Protein AF-F0XU72-F1 (afdb_monomer)

Organism: Grosmannia clavigera (strain kw1407 / UAMH 11150) (NCBI:txid655863)

Sequence (245 aa):
MEQIELAITKLSTIGAVKQFEKGT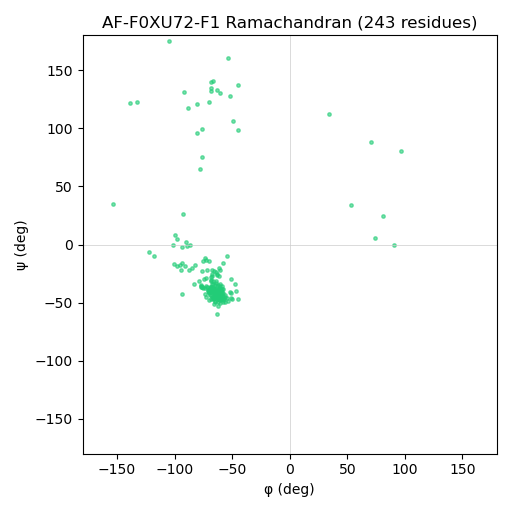LWSQCRPYLIAIPCIIGLATVFMGFIAWKLYQAFAWDILKQIGADLRMKKRFLHYQIYIALLKFDFFFFLGFTVQFLVIVTGKTDIEFGLTAAAIPLTIVILLLGAYFTRNEIKVGMIISIGLYVCSLAWFFFKLVRIYEPGYRNHYEAVQKSLTAFAVLAIILIILTITNAFICMHNFGSGLKSHILRSDAPDEKVQYVNDTIGLNDIKPTALPTRMTID

Mean predicted aligned error: 15.15 Å

Radius of gyration: 26.79 Å; Cα contacts (8 Å, |Δi|>4): 117; chains: 1; bounding box: 61×49×100 Å

Structure (mmCIF, N/CA/C/O backbone):
data_AF-F0XU72-F1
#
_entry.id   AF-F0XU72-F1
#
loop_
_atom_site.group_PDB
_atom_site.id
_atom_site.type_symbol
_atom_site.label_atom_id
_atom_site.label_alt_id
_atom_site.label_comp_id
_atom_site.label_asym_id
_atom_site.label_entity_id
_atom_site.label_seq_id
_atom_site.pdbx_PDB_ins_code
_atom_site.Cartn_x
_atom_site.Cartn_y
_atom_site.Cartn_z
_atom_site.occupancy
_atom_site.B_iso_or_equiv
_atom_site.auth_seq_id
_atom_site.auth_comp_id
_atom_site.auth_asym_id
_atom_site.auth_atom_id
_atom_site.pdbx_PDB_model_num
ATOM 1 N N . MET A 1 1 ? -13.578 -14.128 19.316 1.00 59.25 1 MET A N 1
ATOM 2 C CA . MET A 1 1 ? -14.822 -14.641 19.933 1.00 59.25 1 MET A CA 1
ATOM 3 C C . MET A 1 1 ? -15.108 -13.922 21.243 1.00 59.25 1 MET A C 1
ATOM 5 O O . MET A 1 1 ? -16.171 -13.327 21.337 1.00 59.25 1 MET A O 1
ATOM 9 N N . GLU A 1 2 ? -14.141 -13.841 22.163 1.00 64.62 2 GLU A N 1
ATOM 10 C CA . GLU A 1 2 ? -14.286 -13.121 23.446 1.00 64.62 2 GLU A CA 1
ATOM 11 C C . GLU A 1 2 ? -14.792 -11.673 23.315 1.00 64.62 2 GLU A C 1
ATOM 13 O O . GLU A 1 2 ? -15.667 -11.254 24.063 1.00 64.62 2 GLU A O 1
ATOM 18 N N . GLN A 1 3 ? -14.315 -10.907 22.326 1.00 63.88 3 GLN A N 1
ATOM 19 C CA . GLN A 1 3 ? -14.762 -9.519 22.126 1.00 63.88 3 GLN A CA 1
ATOM 20 C C . GLN A 1 3 ? -16.258 -9.388 21.797 1.00 63.88 3 GLN A C 1
ATOM 22 O O . GLN A 1 3 ? -16.896 -8.433 22.233 1.00 63.88 3 GLN A O 1
ATOM 27 N N . ILE A 1 4 ? -16.828 -10.340 21.055 1.00 69.31 4 ILE A N 1
ATOM 28 C CA . ILE A 1 4 ? -18.250 -10.315 20.678 1.00 69.31 4 ILE A CA 1
ATOM 29 C C . ILE A 1 4 ? -19.112 -10.753 21.863 1.00 69.31 4 ILE A C 1
ATOM 31 O O . ILE A 1 4 ? -20.157 -10.163 22.116 1.00 69.31 4 ILE A O 1
ATOM 35 N N . GLU A 1 5 ? -18.640 -11.714 22.652 1.00 66.69 5 GLU A N 1
ATOM 36 C CA . GLU A 1 5 ? -19.306 -12.156 23.879 1.00 66.69 5 GLU A CA 1
ATOM 37 C C . GLU A 1 5 ? -19.320 -11.058 24.962 1.00 66.69 5 GLU A C 1
ATOM 39 O O . GLU A 1 5 ? -20.344 -10.822 25.613 1.00 66.69 5 GLU A O 1
ATOM 44 N N . LEU A 1 6 ? -18.220 -10.305 25.081 1.00 71.12 6 LEU A N 1
ATOM 45 C CA . LEU A 1 6 ? -18.109 -9.130 25.948 1.00 71.12 6 LEU A CA 1
ATOM 46 C C . LEU A 1 6 ? -19.058 -8.006 25.502 1.00 71.12 6 LEU A C 1
ATOM 48 O O . LEU A 1 6 ? -19.745 -7.415 26.336 1.00 71.12 6 LEU A O 1
ATOM 52 N N . ALA A 1 7 ? -19.129 -7.721 24.197 1.00 65.81 7 ALA A N 1
ATOM 53 C CA . ALA A 1 7 ? -20.012 -6.694 23.643 1.00 65.81 7 ALA A CA 1
ATOM 54 C C . ALA A 1 7 ? -21.497 -7.042 23.842 1.00 65.81 7 ALA A C 1
ATOM 56 O O . ALA A 1 7 ? -22.262 -6.207 24.323 1.00 65.81 7 ALA A O 1
ATOM 57 N N . ILE A 1 8 ? -21.894 -8.289 23.562 1.00 68.44 8 ILE A N 1
ATOM 58 C CA . ILE A 1 8 ? -23.263 -8.780 23.783 1.00 68.44 8 ILE A CA 1
ATOM 59 C C . ILE A 1 8 ? -23.627 -8.716 25.274 1.00 68.44 8 ILE A C 1
ATOM 61 O O . ILE A 1 8 ? -24.752 -8.368 25.633 1.00 68.44 8 ILE A O 1
ATOM 65 N N . THR A 1 9 ? -22.677 -9.013 26.163 1.00 68.44 9 THR A N 1
ATOM 66 C CA . THR A 1 9 ? -22.902 -8.928 27.611 1.00 68.44 9 THR A CA 1
ATOM 67 C C . THR A 1 9 ? -23.053 -7.481 28.072 1.00 68.44 9 THR A C 1
ATOM 69 O O . THR A 1 9 ? -24.010 -7.194 28.780 1.00 68.44 9 THR A O 1
ATOM 72 N N . LYS A 1 10 ? -22.214 -6.548 27.598 1.00 71.94 10 LYS A N 1
ATOM 73 C CA . LYS A 1 10 ? -22.363 -5.112 27.895 1.00 71.94 10 LYS A CA 1
ATOM 74 C C . LYS A 1 10 ? -23.701 -4.549 27.395 1.00 71.94 10 LYS A C 1
ATOM 76 O O . LYS A 1 10 ? -24.361 -3.836 28.139 1.00 71.94 10 LYS A O 1
ATOM 81 N N . LEU A 1 11 ? -24.135 -4.900 26.183 1.00 66.00 11 LEU A N 1
ATOM 82 C CA . LEU A 1 11 ? -25.421 -4.452 25.623 1.00 66.00 11 LEU A CA 1
ATOM 83 C C . LEU A 1 11 ? -26.633 -5.020 26.381 1.00 66.00 11 LEU A C 1
ATOM 85 O O . LEU A 1 11 ? -27.635 -4.325 26.549 1.00 66.00 11 LEU A O 1
ATOM 89 N N . SER A 1 12 ? -26.520 -6.250 26.891 1.00 66.25 12 SER A N 1
ATOM 90 C CA . SER A 1 12 ? -27.519 -6.866 27.773 1.00 66.25 12 SER A CA 1
ATOM 91 C C . SER A 1 12 ? -27.622 -6.143 29.121 1.00 66.25 12 SER A C 1
ATOM 93 O O . SER A 1 12 ? -28.727 -5.976 29.628 1.00 66.25 12 SER A O 1
ATOM 95 N N . THR A 1 13 ? -26.503 -5.676 29.688 1.00 67.81 13 THR A N 1
ATOM 96 C CA . THR A 1 13 ? -26.484 -4.932 30.962 1.00 67.81 13 THR A CA 1
ATOM 97 C C . THR A 1 13 ? -27.128 -3.546 30.849 1.00 67.81 13 THR A C 1
ATOM 99 O O . THR A 1 13 ? -27.674 -3.044 31.824 1.00 67.81 13 THR A O 1
ATOM 102 N N . ILE A 1 14 ? -27.095 -2.932 29.661 1.00 70.06 14 ILE A N 1
ATOM 103 C CA . ILE A 1 14 ? -27.655 -1.592 29.395 1.00 70.06 14 ILE A CA 1
ATOM 104 C C . ILE A 1 14 ? -29.156 -1.675 29.021 1.00 70.06 14 ILE A C 1
ATOM 106 O O . ILE A 1 14 ? -29.806 -0.662 28.786 1.00 70.06 14 ILE A O 1
ATOM 110 N N . GLY A 1 15 ? -29.740 -2.880 28.968 1.00 63.62 15 GLY A N 1
ATOM 111 C CA . GLY A 1 15 ? -31.161 -3.090 28.659 1.00 63.62 15 GLY A CA 1
ATOM 112 C C . GLY A 1 15 ? -31.536 -2.895 27.184 1.00 63.62 15 GLY A C 1
ATOM 113 O O . GLY A 1 15 ? -32.711 -2.983 26.838 1.00 63.62 15 GLY A O 1
ATOM 114 N N . ALA A 1 16 ? -30.553 -2.673 26.306 1.00 60.72 16 ALA A N 1
ATOM 115 C CA . ALA A 1 16 ? -30.750 -2.492 24.867 1.00 60.72 16 ALA A CA 1
ATOM 116 C C . ALA A 1 16 ? -31.058 -3.808 24.122 1.00 60.72 16 ALA A C 1
ATOM 118 O O . ALA A 1 16 ? -31.493 -3.778 22.975 1.00 60.72 16 ALA A O 1
ATOM 119 N N . VAL A 1 17 ? -30.836 -4.962 24.765 1.00 57.12 17 VAL A N 1
ATOM 120 C CA . VAL A 1 17 ? -31.117 -6.303 24.227 1.00 57.12 17 VAL A CA 1
ATOM 121 C C . VAL A 1 17 ? -31.849 -7.108 25.299 1.00 57.12 17 VAL A C 1
ATOM 123 O O . VAL A 1 17 ? -31.336 -7.271 26.409 1.00 57.12 17 VAL A O 1
ATOM 126 N N . LYS A 1 18 ? -33.047 -7.623 24.992 1.00 62.31 18 LYS A N 1
ATOM 127 C CA . LYS A 1 18 ? -33.798 -8.470 25.934 1.00 62.31 18 LYS A CA 1
ATOM 128 C C . LYS A 1 18 ? -33.047 -9.789 26.149 1.00 62.31 18 LYS A C 1
ATOM 130 O O . LYS A 1 18 ? -32.542 -10.376 25.197 1.00 62.31 18 LYS A O 1
ATOM 135 N N . GLN A 1 19 ? -33.030 -10.299 27.384 1.00 57.16 19 GLN A N 1
ATOM 136 C CA . GLN A 1 19 ? -32.345 -11.546 27.783 1.00 57.16 19 GLN A CA 1
ATOM 137 C C . GLN A 1 19 ? -32.624 -12.734 26.829 1.00 57.16 19 GLN A C 1
ATOM 139 O O . GLN A 1 19 ? -31.737 -13.549 26.580 1.00 57.16 19 GLN A O 1
ATOM 144 N N . PHE A 1 20 ? -33.836 -12.801 26.261 1.00 52.22 20 PHE A N 1
ATOM 145 C CA . PHE A 1 20 ? -34.271 -13.816 25.292 1.00 52.22 20 PHE A CA 1
ATOM 146 C C . PHE A 1 20 ? -33.572 -13.730 23.922 1.00 52.22 20 PHE A C 1
ATOM 148 O O . PHE A 1 20 ? -33.346 -14.758 23.293 1.00 52.22 20 PHE A O 1
ATOM 155 N N . GLU A 1 21 ? -33.176 -12.538 23.469 1.00 60.03 21 GLU A N 1
ATOM 156 C CA . GLU A 1 21 ? -32.529 -12.343 22.164 1.00 60.03 21 GLU A CA 1
ATOM 157 C C . GLU A 1 21 ? -31.024 -12.648 22.191 1.00 60.03 21 GLU A C 1
ATOM 159 O O . GLU A 1 21 ? -30.427 -12.910 21.144 1.00 60.03 21 GLU A O 1
ATOM 164 N N . LYS A 1 22 ? -30.410 -12.681 23.386 1.00 58.09 22 LYS A N 1
ATOM 165 C CA . LYS A 1 22 ? -28.975 -12.947 23.592 1.00 58.09 22 LYS A CA 1
ATOM 166 C C . LYS A 1 22 ? -28.549 -14.304 23.014 1.00 58.09 22 LYS A C 1
ATOM 168 O O . LYS A 1 22 ? -27.520 -14.397 22.343 1.00 58.09 22 LYS A O 1
ATOM 173 N N . GLY A 1 23 ? -29.355 -15.344 23.249 1.00 64.50 23 GLY A N 1
ATOM 174 C CA . GLY A 1 23 ? -29.095 -16.704 22.761 1.00 64.50 23 GLY A CA 1
ATOM 175 C C . GLY A 1 23 ? -29.257 -16.837 21.244 1.00 64.50 23 GLY A C 1
ATOM 176 O O . GLY A 1 23 ? -28.422 -17.452 20.579 1.00 64.50 23 GLY A O 1
ATOM 177 N N . THR A 1 24 ? -30.284 -16.203 20.676 1.00 70.44 24 THR A N 1
ATOM 178 C CA . THR A 1 24 ? -30.536 -16.179 19.226 1.00 70.44 24 THR A CA 1
ATOM 179 C C . THR A 1 24 ? -29.486 -15.380 18.457 1.00 70.44 24 THR A C 1
ATOM 181 O O . THR A 1 24 ? -29.022 -15.851 17.422 1.00 70.44 24 THR A O 1
ATOM 184 N N . LEU A 1 25 ? -29.041 -14.227 18.970 1.00 68.94 25 LEU A N 1
ATOM 185 C CA . LEU A 1 25 ? -28.000 -13.407 18.336 1.00 68.94 25 LEU A CA 1
ATOM 186 C C . LEU A 1 25 ? -26.647 -14.126 18.295 1.00 68.94 25 LEU A C 1
ATOM 188 O O . LEU A 1 25 ? -25.988 -14.148 17.258 1.00 68.94 25 LEU A O 1
ATOM 192 N N . TRP A 1 26 ? -26.240 -14.768 19.395 1.00 71.12 26 TRP A N 1
ATOM 193 C CA . TRP A 1 26 ? -25.008 -15.561 19.414 1.00 71.12 26 TRP A CA 1
ATOM 194 C C . TRP A 1 26 ? -25.068 -16.734 18.429 1.00 71.12 26 TRP A C 1
ATOM 196 O O . TRP A 1 26 ? -24.111 -16.967 17.687 1.00 71.12 26 TRP A O 1
ATOM 206 N N . SER A 1 27 ? -26.211 -17.426 18.367 1.00 77.88 27 SER A N 1
ATOM 207 C CA . SER A 1 27 ? -26.445 -18.519 17.417 1.00 77.88 27 SER A CA 1
ATOM 208 C C . SER A 1 27 ? -26.342 -18.057 15.957 1.00 77.88 27 SER A C 1
ATOM 210 O O . SER A 1 27 ? -25.754 -18.755 15.133 1.00 77.88 27 SER A O 1
ATOM 212 N N . GLN A 1 28 ? -26.825 -16.849 15.645 1.00 77.44 28 GLN A N 1
ATOM 213 C CA . GLN A 1 28 ? -26.737 -16.263 14.303 1.00 77.44 28 GLN A CA 1
ATOM 214 C C . GLN A 1 28 ? -25.332 -15.754 13.950 1.00 77.44 28 GLN A C 1
ATOM 216 O O . GLN A 1 28 ? -24.899 -15.929 12.816 1.00 77.44 28 GLN A O 1
ATOM 221 N N . CYS A 1 29 ? -24.587 -15.165 14.891 1.00 74.75 29 CYS A N 1
ATOM 222 C CA . CYS A 1 29 ? -23.242 -14.631 14.635 1.00 74.75 29 CYS A CA 1
ATOM 223 C C . CYS A 1 29 ? -22.161 -15.722 14.549 1.00 74.75 29 CYS A C 1
ATOM 225 O O . CYS A 1 29 ? -21.217 -15.604 13.764 1.00 74.75 29 CYS A O 1
ATOM 227 N N . ARG A 1 30 ? -22.291 -16.800 15.335 1.00 77.88 30 ARG A N 1
ATOM 228 C CA . ARG A 1 30 ? -21.326 -17.911 15.397 1.00 77.88 30 ARG A CA 1
ATOM 229 C C . ARG A 1 30 ? -20.929 -18.494 14.027 1.00 77.88 30 ARG A C 1
ATOM 231 O O . ARG A 1 30 ? -19.727 -18.657 13.819 1.00 77.88 30 ARG A O 1
ATOM 238 N N . PRO A 1 31 ? -21.847 -18.795 13.084 1.00 81.62 31 PRO A N 1
ATOM 239 C CA . PRO A 1 31 ? -21.464 -19.319 11.773 1.00 81.62 31 PRO A CA 1
ATOM 240 C C . PRO A 1 31 ? -20.624 -18.328 10.956 1.00 81.62 31 PRO A C 1
ATOM 242 O O . PRO A 1 31 ? -19.630 -18.739 10.361 1.00 81.62 31 PRO A O 1
ATOM 245 N N . TYR A 1 32 ? -20.934 -17.026 10.980 1.00 78.25 32 TYR A N 1
ATOM 246 C CA . TYR A 1 32 ? -20.146 -16.011 10.265 1.00 78.25 32 TYR A CA 1
ATOM 247 C C . TYR A 1 32 ? -18.733 -15.855 10.842 1.00 78.25 32 TYR A C 1
ATOM 249 O O . TYR A 1 32 ? -17.770 -15.718 10.089 1.00 78.25 32 TYR A O 1
ATOM 257 N N . LEU A 1 33 ? -18.587 -15.953 12.169 1.00 75.81 33 LEU A N 1
ATOM 258 C CA . LEU A 1 33 ? -17.286 -15.879 12.848 1.00 75.81 33 LEU A CA 1
ATOM 259 C C . LEU A 1 33 ? -16.340 -17.021 12.465 1.00 75.81 33 LEU A C 1
ATOM 261 O O . LEU A 1 33 ? -15.129 -16.857 12.583 1.00 75.81 33 LEU A O 1
ATOM 265 N N . ILE A 1 34 ? -16.882 -18.164 12.046 1.00 80.88 34 ILE A N 1
ATOM 266 C CA . ILE A 1 34 ? -16.110 -19.339 11.628 1.00 80.88 34 ILE A CA 1
ATOM 267 C C . ILE A 1 34 ? -15.906 -19.320 10.110 1.00 80.88 34 ILE A C 1
ATOM 269 O O . ILE A 1 34 ? -14.797 -19.548 9.632 1.00 80.88 34 ILE A O 1
ATOM 273 N N . ALA A 1 35 ? -16.949 -18.985 9.348 1.00 83.31 35 ALA A N 1
ATOM 274 C CA . ALA A 1 35 ? -16.900 -18.961 7.891 1.00 83.31 35 ALA A CA 1
ATOM 275 C C . ALA A 1 35 ? -15.867 -17.958 7.357 1.00 83.31 35 ALA A C 1
ATOM 277 O O . ALA A 1 35 ? -15.103 -18.294 6.454 1.00 83.31 35 ALA A O 1
ATOM 278 N N . ILE A 1 36 ? -15.798 -16.752 7.934 1.00 81.31 36 ILE A N 1
ATOM 279 C CA . ILE A 1 36 ? -14.899 -15.692 7.454 1.00 81.31 36 ILE A CA 1
ATOM 280 C C . ILE A 1 36 ? -13.415 -16.111 7.558 1.00 81.31 36 ILE A C 1
ATOM 282 O O . ILE A 1 36 ? -12.733 -16.086 6.531 1.00 81.31 36 ILE A O 1
ATOM 286 N N . PRO A 1 37 ? -12.888 -16.563 8.718 1.00 81.12 37 PRO A N 1
ATOM 287 C CA . PRO A 1 37 ? -11.520 -17.075 8.812 1.00 81.12 37 PRO A CA 1
ATOM 288 C C . PRO A 1 37 ? -11.253 -18.294 7.931 1.00 81.12 37 PRO A C 1
ATOM 290 O O . PRO A 1 37 ? -10.156 -18.406 7.395 1.00 81.12 37 PRO A O 1
ATOM 293 N N . CYS A 1 38 ? -12.225 -19.194 7.751 1.00 84.12 38 CYS A N 1
ATOM 294 C CA . CYS A 1 38 ? -12.063 -20.350 6.869 1.00 84.12 38 CYS A CA 1
ATOM 295 C C . CYS A 1 38 ? -11.900 -19.931 5.402 1.00 84.12 38 CYS A C 1
ATOM 297 O O . CYS A 1 38 ? -11.008 -20.435 4.723 1.00 84.12 38 CYS A O 1
ATOM 299 N N . ILE A 1 39 ? -12.707 -18.978 4.925 1.00 83.94 39 ILE A N 1
ATOM 300 C CA . ILE A 1 39 ? -12.613 -18.452 3.555 1.00 83.94 39 ILE A CA 1
ATOM 301 C C . ILE A 1 39 ? -11.294 -17.697 3.361 1.00 83.94 39 ILE A C 1
ATOM 303 O O . ILE A 1 39 ? -10.590 -17.931 2.380 1.00 83.94 39 ILE A O 1
ATOM 307 N N . ILE A 1 40 ? -10.920 -16.832 4.310 1.00 79.50 40 ILE A N 1
ATOM 308 C CA . ILE A 1 40 ? -9.656 -16.080 4.255 1.00 79.50 40 ILE A CA 1
ATOM 309 C C . ILE A 1 40 ? -8.456 -17.028 4.341 1.00 79.50 40 ILE A C 1
ATOM 311 O O . ILE A 1 40 ? -7.488 -16.867 3.601 1.00 79.50 40 ILE A O 1
ATOM 315 N N . GLY A 1 41 ? -8.513 -18.034 5.211 1.00 75.31 41 GLY A N 1
ATOM 316 C CA . GLY A 1 41 ? -7.485 -19.062 5.343 1.00 75.31 41 GLY A CA 1
ATOM 317 C C . GLY A 1 41 ? -7.313 -19.853 4.051 1.00 75.31 41 GLY A C 1
ATOM 318 O O . GLY A 1 41 ? -6.191 -20.001 3.575 1.00 75.31 41 GLY A O 1
ATOM 319 N N . LEU A 1 42 ? -8.412 -20.272 3.420 1.00 82.31 42 LEU A N 1
ATOM 320 C CA . LEU A 1 42 ? -8.379 -20.961 2.131 1.00 82.31 42 LEU A CA 1
ATOM 321 C C . LEU A 1 42 ? -7.804 -20.068 1.026 1.00 82.31 42 LEU A C 1
ATOM 323 O O . LEU A 1 42 ? -6.926 -20.506 0.285 1.00 82.31 42 LEU A O 1
ATOM 327 N N . ALA A 1 43 ? -8.226 -18.803 0.956 1.00 72.00 43 ALA A N 1
ATOM 328 C CA . ALA A 1 43 ? -7.671 -17.831 0.017 1.00 72.00 43 ALA A CA 1
ATOM 329 C C . ALA A 1 43 ? -6.166 -17.600 0.250 1.00 72.00 43 ALA A C 1
ATOM 331 O O . ALA A 1 43 ? -5.402 -17.499 -0.707 1.00 72.00 43 ALA A O 1
ATOM 332 N N . THR A 1 44 ? -5.721 -17.581 1.509 1.00 76.19 44 THR A N 1
ATOM 333 C CA . THR A 1 44 ? -4.310 -17.402 1.891 1.00 76.19 44 THR A CA 1
ATOM 334 C C . THR A 1 44 ? -3.472 -18.623 1.523 1.00 76.19 44 THR A C 1
ATOM 336 O O . THR A 1 44 ? -2.381 -18.471 0.984 1.00 76.19 44 THR A O 1
ATOM 339 N N . VAL A 1 45 ? -3.985 -19.836 1.750 1.00 74.81 45 VAL A N 1
ATOM 340 C CA . VAL A 1 45 ? -3.337 -21.088 1.328 1.00 74.81 45 VAL A CA 1
ATOM 341 C C . VAL A 1 45 ? -3.253 -21.162 -0.192 1.00 74.81 45 VAL A C 1
ATOM 343 O O . VAL A 1 45 ? -2.206 -21.513 -0.725 1.00 74.81 45 VAL A O 1
ATOM 346 N N . PHE A 1 46 ? -4.313 -20.774 -0.901 1.00 73.44 46 PHE A N 1
ATOM 347 C CA . PHE A 1 46 ? -4.320 -20.726 -2.360 1.00 73.44 46 PHE A CA 1
ATOM 348 C C . PHE A 1 46 ? -3.307 -19.706 -2.900 1.00 73.44 46 PHE A C 1
ATOM 350 O O . PHE A 1 46 ? -2.513 -20.023 -3.785 1.00 73.44 46 PHE A O 1
ATOM 357 N N . MET A 1 47 ? -3.260 -18.508 -2.313 1.00 65.88 47 MET A N 1
ATOM 358 C CA . MET A 1 47 ? -2.286 -17.477 -2.673 1.00 65.88 47 MET A CA 1
ATOM 359 C C . MET A 1 47 ? -0.850 -17.906 -2.338 1.00 65.88 47 MET A C 1
ATOM 361 O O . MET A 1 47 ? 0.057 -17.693 -3.138 1.00 65.88 47 MET A O 1
ATOM 365 N N . GLY A 1 48 ? -0.641 -18.558 -1.191 1.00 68.44 48 GLY A N 1
ATOM 366 C CA . GLY A 1 48 ? 0.643 -19.124 -0.779 1.00 68.44 48 GLY A CA 1
ATOM 367 C C . GLY A 1 48 ? 1.097 -20.267 -1.686 1.00 68.44 48 GLY A C 1
ATOM 368 O O . GLY A 1 48 ? 2.268 -20.343 -2.044 1.00 68.44 48 GLY A O 1
ATOM 369 N N . PHE A 1 49 ? 0.167 -21.107 -2.141 1.00 73.12 49 PHE A N 1
ATOM 370 C CA . PHE A 1 49 ? 0.428 -22.150 -3.128 1.00 73.12 49 PHE A CA 1
ATOM 371 C C . PHE A 1 49 ? 0.833 -21.556 -4.480 1.00 73.12 49 PHE A C 1
ATOM 373 O O . PHE A 1 49 ? 1.810 -22.009 -5.075 1.00 73.12 49 PHE A O 1
ATOM 380 N N . ILE A 1 50 ? 0.148 -20.503 -4.942 1.00 60.81 50 ILE A N 1
ATOM 381 C CA . ILE A 1 50 ? 0.534 -19.767 -6.153 1.00 60.81 50 ILE A CA 1
ATOM 382 C C . ILE A 1 50 ? 1.917 -19.138 -5.974 1.00 60.81 50 ILE A C 1
ATOM 384 O O . ILE A 1 50 ? 2.754 -19.276 -6.858 1.00 60.81 50 ILE A O 1
ATOM 388 N N . ALA A 1 51 ? 2.190 -18.499 -4.834 1.00 67.62 51 ALA A N 1
ATOM 389 C CA . ALA A 1 51 ? 3.490 -17.904 -4.533 1.00 67.62 51 ALA A CA 1
ATOM 390 C C . ALA A 1 51 ? 4.614 -18.955 -4.495 1.00 67.62 51 ALA A C 1
ATOM 392 O O . ALA A 1 51 ? 5.705 -18.707 -5.005 1.00 67.62 51 ALA A O 1
ATOM 393 N N . TRP A 1 52 ? 4.344 -20.150 -3.965 1.00 62.09 52 TRP A N 1
ATOM 394 C CA . TRP A 1 52 ? 5.287 -21.267 -3.978 1.00 62.09 52 TRP A CA 1
ATOM 395 C C . TRP A 1 52 ? 5.504 -21.809 -5.396 1.00 62.09 52 TRP A C 1
ATOM 397 O O . TRP A 1 52 ? 6.645 -21.969 -5.828 1.00 62.09 52 TRP A O 1
ATOM 407 N N . LYS A 1 53 ? 4.437 -22.032 -6.168 1.00 62.78 53 LYS A N 1
ATOM 408 C CA . LYS A 1 53 ? 4.540 -22.437 -7.579 1.00 62.78 53 LYS A CA 1
ATOM 409 C C . LYS A 1 53 ? 5.306 -21.412 -8.410 1.00 62.78 53 LYS A C 1
ATOM 411 O O . LYS A 1 53 ? 6.117 -21.792 -9.249 1.00 62.78 53 LYS A O 1
ATOM 416 N N . LEU A 1 54 ? 5.097 -20.131 -8.128 1.00 63.56 54 LEU A N 1
ATOM 417 C CA . LEU A 1 54 ? 5.809 -19.019 -8.734 1.00 63.56 54 LEU A CA 1
ATOM 418 C C . LEU A 1 54 ? 7.297 -19.042 -8.347 1.00 63.56 54 LEU A C 1
ATOM 420 O O . LEU A 1 54 ? 8.155 -18.960 -9.219 1.00 63.56 54 LEU A O 1
ATOM 424 N N . TYR A 1 55 ? 7.616 -19.251 -7.067 1.00 63.78 55 TYR A N 1
ATOM 425 C CA . TYR A 1 55 ? 8.993 -19.417 -6.595 1.00 63.78 55 TYR A CA 1
ATOM 426 C C . TYR A 1 55 ? 9.697 -20.616 -7.247 1.00 63.78 55 TYR A C 1
ATOM 428 O O . TYR A 1 55 ? 10.835 -20.485 -7.686 1.00 63.78 55 TYR A O 1
ATOM 436 N N . GLN A 1 56 ? 9.028 -21.767 -7.366 1.00 56.03 56 GLN A N 1
ATOM 437 C CA . GLN A 1 56 ? 9.583 -22.954 -8.029 1.00 56.03 56 GLN A CA 1
ATOM 438 C C . GLN A 1 56 ? 9.809 -22.731 -9.527 1.00 56.03 56 GLN A C 1
ATOM 440 O O . GLN A 1 56 ? 10.857 -23.119 -10.041 1.00 56.03 56 GLN A O 1
ATOM 445 N N . ALA A 1 57 ? 8.869 -22.076 -10.214 1.00 57.47 57 ALA A N 1
ATOM 446 C CA . ALA A 1 57 ? 9.037 -21.694 -11.613 1.00 57.47 57 ALA A CA 1
ATOM 447 C C . ALA A 1 57 ? 10.244 -20.759 -11.786 1.00 57.47 57 ALA A C 1
ATOM 449 O O . ALA A 1 57 ? 11.073 -20.989 -12.662 1.00 57.47 57 ALA A O 1
ATOM 450 N N . PHE A 1 58 ? 10.417 -19.777 -10.893 1.00 55.25 58 PHE A N 1
ATOM 451 C CA . PHE A 1 58 ? 11.570 -18.875 -10.921 1.00 55.25 58 PHE A CA 1
ATOM 452 C C . PHE A 1 58 ? 12.893 -19.551 -10.557 1.00 55.25 58 PHE A C 1
ATOM 454 O O . PHE A 1 58 ? 13.908 -19.255 -11.183 1.00 55.25 58 PHE A O 1
ATOM 461 N N . ALA A 1 59 ? 12.909 -20.468 -9.590 1.00 53.06 59 ALA A N 1
ATOM 462 C CA . ALA A 1 59 ? 14.116 -21.191 -9.195 1.00 53.06 59 ALA A CA 1
ATOM 463 C C . ALA A 1 59 ? 14.606 -22.143 -10.302 1.00 53.06 59 ALA A C 1
ATOM 465 O O . ALA A 1 59 ? 15.808 -22.219 -10.560 1.00 53.06 59 ALA A O 1
ATOM 466 N N . TRP A 1 60 ? 13.684 -22.821 -10.994 1.00 46.03 60 TRP A N 1
ATOM 467 C CA . TRP A 1 60 ? 14.011 -23.706 -12.116 1.00 46.03 60 TRP A CA 1
ATOM 468 C C . TRP A 1 60 ? 14.405 -22.925 -13.380 1.00 46.03 60 TRP A C 1
ATOM 470 O O . TRP A 1 60 ? 15.351 -23.305 -14.072 1.00 46.03 60 TRP A O 1
ATOM 480 N N . ASP A 1 61 ? 13.759 -21.785 -13.646 1.00 51.75 61 ASP A N 1
ATOM 481 C CA . ASP A 1 61 ? 14.121 -20.907 -14.764 1.00 51.75 61 ASP A CA 1
ATOM 482 C C . ASP A 1 61 ? 15.476 -20.216 -14.558 1.00 51.75 61 ASP A C 1
ATOM 484 O O . ASP A 1 61 ? 16.253 -20.132 -15.506 1.00 51.75 61 ASP A O 1
ATOM 488 N N . ILE A 1 62 ? 15.828 -19.790 -13.337 1.00 51.03 62 ILE A N 1
ATOM 489 C CA . ILE A 1 62 ? 17.163 -19.239 -13.029 1.00 51.03 62 ILE A CA 1
ATOM 490 C C . ILE A 1 62 ? 18.269 -20.254 -13.352 1.00 51.03 62 ILE A C 1
ATOM 492 O O . ILE A 1 62 ? 19.316 -19.865 -13.873 1.00 51.03 62 ILE A O 1
ATOM 496 N N . LEU A 1 63 ? 18.029 -21.542 -13.091 1.00 52.09 63 LEU A N 1
ATOM 497 C CA . LEU A 1 63 ? 18.996 -22.607 -13.356 1.00 52.09 63 LEU A CA 1
ATOM 498 C C . LEU A 1 63 ? 19.136 -22.911 -14.860 1.00 52.09 63 LEU A C 1
ATOM 500 O O . LEU A 1 63 ? 20.238 -23.177 -15.332 1.00 52.09 63 LEU A O 1
ATOM 504 N N . LYS A 1 64 ? 18.044 -22.833 -15.633 1.00 53.66 64 LYS A N 1
ATOM 505 C CA . LYS A 1 64 ? 18.034 -23.172 -17.071 1.00 53.66 64 LYS A CA 1
ATOM 506 C C . LYS A 1 64 ? 18.465 -22.016 -17.980 1.00 53.66 64 LYS A C 1
ATOM 508 O O . LYS A 1 64 ? 18.853 -22.226 -19.125 1.00 53.66 64 LYS A O 1
ATOM 513 N N . GLN A 1 65 ? 18.394 -20.784 -17.484 1.00 46.25 65 GLN A N 1
ATOM 514 C CA . GLN A 1 65 ? 18.482 -19.580 -18.304 1.00 46.25 65 GLN A CA 1
ATOM 515 C C . GLN A 1 65 ? 19.879 -18.933 -18.348 1.00 46.25 65 GLN A C 1
ATOM 517 O O . GLN A 1 65 ? 20.063 -17.930 -19.032 1.00 46.25 65 GLN A O 1
ATOM 522 N N . ILE A 1 66 ? 20.898 -19.543 -17.736 1.00 56.25 66 ILE A N 1
ATOM 523 C CA . ILE A 1 66 ? 22.315 -19.141 -17.872 1.00 56.25 66 ILE A CA 1
ATOM 524 C C . ILE A 1 66 ? 22.783 -19.092 -19.355 1.00 56.25 66 ILE A C 1
ATOM 526 O O . ILE A 1 66 ? 23.818 -18.501 -19.643 1.00 56.25 66 ILE A O 1
ATOM 530 N N . GLY A 1 67 ? 21.991 -19.594 -20.317 1.00 48.62 67 GLY A N 1
ATOM 531 C CA . GLY A 1 67 ? 22.342 -19.642 -21.741 1.00 48.62 67 GLY A CA 1
ATOM 532 C C . GLY A 1 67 ? 21.834 -18.565 -22.727 1.00 48.62 67 GLY A C 1
ATOM 533 O O . GLY A 1 67 ? 22.420 -18.509 -23.800 1.00 48.62 67 GLY A O 1
ATOM 534 N N . ALA A 1 68 ? 20.795 -17.735 -22.489 1.00 57.03 68 ALA A N 1
ATOM 535 C CA . ALA A 1 68 ? 20.193 -16.965 -23.622 1.00 57.03 68 ALA A CA 1
ATOM 536 C C . ALA A 1 68 ? 19.483 -15.612 -23.323 1.00 57.03 68 ALA A C 1
ATOM 538 O O . ALA A 1 68 ? 18.531 -15.252 -24.000 1.00 57.03 68 ALA A O 1
ATOM 539 N N . ASP A 1 69 ? 19.970 -14.829 -22.354 1.00 57.88 69 ASP A N 1
ATOM 540 C CA . ASP A 1 69 ? 19.468 -13.504 -21.898 1.00 57.88 69 ASP A CA 1
ATOM 541 C C . ASP A 1 69 ? 18.547 -13.541 -20.659 1.00 57.88 69 ASP A C 1
ATOM 543 O O . ASP A 1 69 ? 17.317 -13.448 -20.683 1.00 57.88 69 ASP A O 1
ATOM 547 N N . LEU A 1 70 ? 19.212 -13.643 -19.508 1.00 57.91 70 LEU A N 1
ATOM 548 C CA . LEU A 1 70 ? 18.647 -13.536 -18.163 1.00 57.91 70 LEU A CA 1
ATOM 549 C C . LEU A 1 70 ? 18.136 -12.135 -17.827 1.00 57.91 70 LEU A C 1
ATOM 551 O O . LEU A 1 70 ? 17.340 -11.978 -16.899 1.00 57.91 70 LEU A O 1
ATOM 555 N N . ARG A 1 71 ? 18.624 -11.097 -18.514 1.00 61.69 71 ARG A N 1
ATOM 556 C CA . ARG A 1 71 ? 18.369 -9.716 -18.105 1.00 61.69 71 ARG A CA 1
ATOM 557 C C . ARG A 1 71 ? 16.909 -9.396 -18.363 1.00 61.69 71 ARG A C 1
ATOM 559 O O . ARG A 1 71 ? 16.234 -8.954 -17.444 1.00 61.69 71 ARG A O 1
ATOM 566 N N . MET A 1 72 ? 16.376 -9.716 -19.541 1.00 63.66 72 MET A N 1
ATOM 567 C CA . MET A 1 72 ? 14.988 -9.393 -19.883 1.00 63.66 72 MET A CA 1
ATOM 568 C C . MET A 1 72 ? 13.939 -10.122 -19.030 1.00 63.66 72 MET A C 1
ATOM 570 O O . MET A 1 72 ? 12.983 -9.483 -18.589 1.00 63.66 72 MET A O 1
ATOM 574 N N . LYS A 1 73 ? 14.127 -11.410 -18.706 1.00 60.62 73 LYS A N 1
ATOM 575 C CA . LYS A 1 73 ? 13.190 -12.105 -17.801 1.00 60.62 73 LYS A CA 1
ATOM 576 C C . LYS A 1 73 ? 13.268 -11.595 -16.362 1.00 60.62 73 LYS A C 1
ATOM 578 O O . LYS A 1 73 ? 12.224 -11.445 -15.740 1.00 60.62 73 LYS A O 1
ATOM 583 N N . LYS A 1 74 ? 14.455 -11.245 -15.845 1.00 64.50 74 LYS A N 1
ATOM 584 C CA . LYS A 1 74 ? 14.581 -10.608 -14.516 1.00 64.50 74 LYS A CA 1
ATOM 585 C C . LYS A 1 74 ? 13.803 -9.291 -14.447 1.00 64.50 74 LYS A C 1
ATOM 587 O O . LYS A 1 74 ? 13.107 -9.035 -13.471 1.00 64.50 74 LYS A O 1
ATOM 592 N N . ARG A 1 75 ? 13.853 -8.486 -15.512 1.00 69.75 75 ARG A N 1
ATOM 593 C CA . ARG A 1 75 ? 13.067 -7.247 -15.631 1.00 69.75 75 ARG A CA 1
ATOM 594 C C . ARG A 1 75 ? 11.557 -7.501 -15.568 1.00 69.75 75 ARG A C 1
ATOM 596 O O . ARG A 1 75 ? 10.846 -6.794 -14.859 1.00 69.75 75 ARG A O 1
ATOM 603 N N . PHE A 1 76 ? 11.080 -8.518 -16.283 1.00 71.06 76 PHE A N 1
ATOM 604 C CA . PHE A 1 76 ? 9.667 -8.902 -16.284 1.00 71.06 76 PHE A CA 1
ATOM 605 C C . PHE A 1 76 ? 9.220 -9.480 -14.933 1.00 71.06 76 PHE A C 1
ATOM 607 O O . PHE A 1 76 ? 8.131 -9.171 -14.459 1.00 71.06 76 PHE A O 1
ATOM 614 N N . LEU A 1 77 ? 10.094 -10.236 -14.267 1.00 68.62 77 LEU A N 1
ATOM 615 C CA . LEU A 1 77 ? 9.876 -10.738 -12.915 1.00 68.62 77 LEU A CA 1
ATOM 616 C C . LEU A 1 77 ? 9.690 -9.598 -11.904 1.00 68.62 77 LEU A C 1
ATOM 618 O O . LEU A 1 77 ? 8.708 -9.591 -11.167 1.00 68.62 77 LEU A O 1
ATOM 622 N N . HIS A 1 78 ? 10.586 -8.606 -11.895 1.00 73.81 78 HIS A N 1
ATOM 623 C CA . HIS A 1 78 ? 10.446 -7.439 -11.016 1.00 73.81 78 HIS A CA 1
ATOM 624 C C . HIS A 1 78 ? 9.146 -6.669 -11.280 1.00 73.81 78 HIS A C 1
ATOM 626 O O . HIS A 1 78 ? 8.470 -6.272 -10.333 1.00 73.81 78 HIS A O 1
ATOM 632 N N . TYR A 1 79 ? 8.750 -6.533 -12.550 1.00 80.50 79 TYR A N 1
ATOM 633 C CA . TYR A 1 79 ? 7.460 -5.952 -12.920 1.00 80.50 79 TYR A CA 1
ATOM 634 C C . TYR A 1 79 ? 6.276 -6.757 -12.357 1.00 80.50 79 TYR A C 1
ATOM 636 O O . TYR A 1 79 ? 5.377 -6.186 -11.743 1.00 80.50 79 TYR A O 1
ATOM 644 N N . GLN A 1 80 ? 6.277 -8.084 -12.511 1.00 77.62 80 GLN A N 1
ATOM 645 C CA . GLN A 1 80 ? 5.213 -8.942 -11.983 1.00 77.62 80 GLN A CA 1
ATOM 646 C C . GLN A 1 80 ? 5.140 -8.915 -10.452 1.00 77.62 80 GLN A C 1
ATOM 648 O O . GLN A 1 80 ? 4.038 -8.849 -9.907 1.00 77.62 80 GLN A O 1
ATOM 653 N N . ILE A 1 81 ? 6.286 -8.914 -9.761 1.00 76.94 81 ILE A N 1
ATOM 654 C CA . ILE A 1 81 ? 6.354 -8.757 -8.300 1.00 76.94 81 ILE A CA 1
ATOM 655 C C . ILE A 1 81 ? 5.753 -7.415 -7.891 1.00 76.94 81 ILE A C 1
ATOM 657 O O . ILE A 1 81 ? 4.934 -7.372 -6.979 1.00 76.94 81 ILE A O 1
ATOM 661 N N . TYR A 1 82 ? 6.102 -6.331 -8.583 1.00 83.75 82 TYR A N 1
ATOM 662 C CA . TYR A 1 82 ? 5.555 -5.011 -8.295 1.00 83.75 82 TYR A CA 1
ATOM 663 C C . TYR A 1 82 ? 4.029 -4.958 -8.479 1.00 83.75 82 TYR A C 1
ATOM 665 O O . TYR A 1 82 ? 3.318 -4.510 -7.585 1.00 83.75 82 TYR A O 1
ATOM 673 N N . ILE A 1 83 ? 3.495 -5.490 -9.585 1.00 83.56 83 ILE A N 1
ATOM 674 C CA . ILE A 1 83 ? 2.039 -5.568 -9.799 1.00 83.56 83 ILE A CA 1
ATOM 675 C C . ILE A 1 83 ? 1.360 -6.461 -8.746 1.00 83.56 83 ILE A C 1
ATOM 677 O O . ILE A 1 83 ? 0.243 -6.166 -8.322 1.00 83.56 83 ILE A O 1
ATOM 681 N N . ALA A 1 84 ? 2.005 -7.543 -8.305 1.00 80.50 84 ALA A N 1
ATOM 682 C CA . ALA A 1 84 ? 1.489 -8.382 -7.225 1.00 80.50 84 ALA A CA 1
ATOM 683 C C . ALA A 1 84 ? 1.459 -7.634 -5.882 1.00 80.50 84 ALA A C 1
ATOM 685 O O . ALA A 1 84 ? 0.449 -7.695 -5.183 1.00 80.50 84 ALA A O 1
ATOM 686 N N . LEU A 1 85 ? 2.513 -6.882 -5.553 1.00 81.50 85 LEU A N 1
ATOM 687 C CA . LEU A 1 85 ? 2.569 -6.037 -4.359 1.00 81.50 85 LEU A CA 1
ATOM 688 C C . LEU A 1 85 ? 1.470 -4.971 -4.368 1.00 81.50 85 LEU A C 1
ATOM 690 O O . LEU A 1 85 ? 0.765 -4.848 -3.375 1.00 81.50 85 LEU A O 1
ATOM 694 N N . LEU A 1 86 ? 1.215 -4.310 -5.504 1.00 86.25 86 LEU A N 1
ATOM 695 C CA . LEU A 1 86 ? 0.105 -3.351 -5.623 1.00 86.25 86 LEU A CA 1
ATOM 696 C C . LEU A 1 86 ? -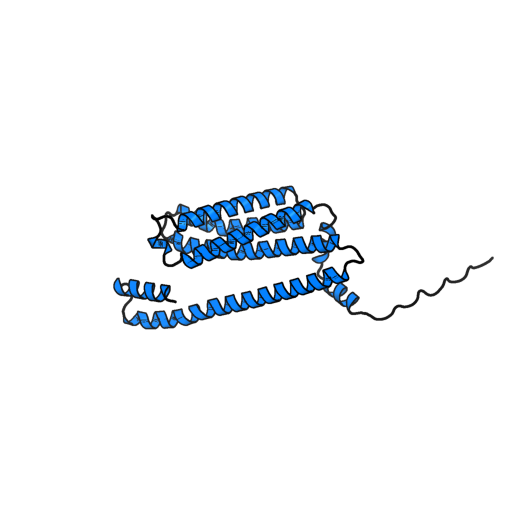1.273 -3.981 -5.363 1.00 86.25 86 LEU A C 1
ATOM 698 O O . LEU A 1 86 ? -2.155 -3.331 -4.804 1.00 86.25 86 LEU A O 1
ATOM 702 N N . LYS A 1 87 ? -1.479 -5.250 -5.743 1.00 84.00 87 LYS A N 1
ATOM 703 C CA . LYS A 1 87 ? -2.728 -5.978 -5.446 1.00 84.00 87 LYS A CA 1
ATOM 704 C C . LYS A 1 87 ? -2.870 -6.285 -3.956 1.00 84.00 87 LYS A C 1
ATOM 706 O O . LYS A 1 87 ? -3.976 -6.209 -3.425 1.00 84.00 87 LYS A O 1
ATOM 711 N N . PHE A 1 88 ? -1.771 -6.632 -3.286 1.00 81.44 88 PHE A N 1
ATOM 712 C CA . PHE A 1 88 ? -1.773 -6.814 -1.837 1.00 81.44 88 PHE A CA 1
ATOM 713 C C . PHE A 1 88 ? -1.989 -5.486 -1.111 1.00 81.44 88 PHE A C 1
ATOM 715 O O . PHE A 1 88 ? -2.845 -5.425 -0.233 1.00 81.44 88 PHE A O 1
ATOM 722 N N . ASP A 1 89 ? -1.304 -4.419 -1.528 1.00 85.88 89 ASP A N 1
ATOM 723 C CA . ASP A 1 89 ? -1.505 -3.070 -0.995 1.00 85.88 89 ASP A CA 1
ATOM 724 C C . ASP A 1 89 ? -2.971 -2.656 -1.104 1.00 85.88 89 ASP A C 1
ATOM 726 O O . ASP A 1 89 ? -3.548 -2.228 -0.109 1.00 85.88 89 ASP A O 1
ATOM 730 N N . PHE A 1 90 ? -3.620 -2.882 -2.252 1.00 88.19 90 PHE A N 1
ATOM 731 C CA . PHE A 1 90 ? -5.056 -2.636 -2.412 1.00 88.19 90 PHE A CA 1
ATOM 732 C C . PHE A 1 90 ? -5.893 -3.342 -1.335 1.00 88.19 90 PHE A C 1
ATOM 734 O O . PHE A 1 90 ? -6.737 -2.712 -0.698 1.00 88.19 90 PHE A O 1
ATOM 741 N N . PHE A 1 91 ? -5.645 -4.632 -1.100 1.00 85.50 91 PHE A N 1
ATOM 742 C CA . PHE A 1 91 ? -6.398 -5.412 -0.120 1.00 85.50 91 PHE A CA 1
ATOM 743 C C . PHE A 1 91 ? -6.190 -4.905 1.313 1.00 85.50 91 PHE A C 1
ATOM 745 O O . PHE A 1 91 ? -7.163 -4.675 2.035 1.00 85.50 91 PHE A O 1
ATOM 752 N N . PHE A 1 92 ? -4.938 -4.706 1.730 1.00 85.00 92 PHE A N 1
ATOM 753 C CA . PHE A 1 92 ? -4.630 -4.289 3.098 1.00 85.00 92 PHE A CA 1
ATOM 754 C C . PHE A 1 92 ? -5.012 -2.829 3.363 1.00 85.00 92 PHE A C 1
ATOM 756 O O . PHE A 1 92 ? -5.528 -2.537 4.442 1.00 85.00 92 PHE A O 1
ATOM 763 N N . PHE A 1 93 ? -4.851 -1.929 2.385 1.00 86.75 93 PHE A N 1
ATOM 764 C CA . PHE A 1 93 ? -5.311 -0.542 2.499 1.00 86.75 93 PHE A CA 1
ATOM 765 C C . PHE A 1 93 ? -6.826 -0.463 2.591 1.00 86.75 93 PHE A C 1
ATOM 767 O O . PHE A 1 93 ? -7.344 0.223 3.468 1.00 86.75 93 PHE A O 1
ATOM 774 N N . LEU A 1 94 ? -7.547 -1.154 1.705 1.00 88.12 94 LEU A N 1
ATOM 775 C CA . LEU A 1 94 ? -9.005 -1.134 1.722 1.00 88.12 94 LEU A CA 1
ATOM 776 C C . LEU A 1 94 ? -9.527 -1.760 3.017 1.00 88.12 94 LEU A C 1
ATOM 778 O O . LEU A 1 94 ? -10.389 -1.174 3.669 1.00 88.12 94 LEU A O 1
ATOM 782 N N . GLY A 1 95 ? -8.958 -2.893 3.439 1.00 86.81 95 GLY A N 1
ATOM 783 C CA . GLY A 1 95 ? -9.295 -3.543 4.704 1.00 86.81 95 GLY A CA 1
ATOM 784 C C . GLY A 1 95 ? -9.091 -2.623 5.909 1.00 86.81 95 GLY A C 1
ATOM 785 O O . GLY A 1 95 ? -9.998 -2.480 6.729 1.00 86.81 95 GLY A O 1
ATOM 786 N N . PHE A 1 96 ? -7.944 -1.942 5.983 1.00 87.81 96 PHE A N 1
ATOM 787 C CA . PHE A 1 96 ? -7.669 -0.958 7.029 1.00 87.81 96 PHE A CA 1
ATOM 788 C C . PHE A 1 96 ? -8.654 0.216 6.985 1.00 87.81 96 PHE A C 1
ATOM 790 O O . PHE A 1 96 ? -9.249 0.553 8.007 1.00 87.81 96 PHE A O 1
ATOM 797 N N . THR A 1 97 ? -8.867 0.821 5.813 1.00 88.00 97 THR A N 1
ATOM 798 C CA . THR A 1 97 ? -9.732 1.999 5.667 1.00 88.00 97 THR A CA 1
ATOM 799 C C . THR A 1 97 ? -11.186 1.675 5.991 1.00 88.00 97 THR A C 1
ATOM 801 O O . THR A 1 97 ? -11.830 2.467 6.669 1.00 88.00 97 THR A O 1
ATOM 804 N N . VAL A 1 98 ? -11.703 0.509 5.590 1.00 86.88 98 VAL A N 1
ATOM 805 C CA . VAL A 1 98 ? -13.070 0.078 5.932 1.00 86.88 98 VAL A CA 1
ATOM 806 C C . VAL A 1 98 ? -13.208 -0.175 7.433 1.00 86.88 98 VAL A C 1
ATOM 808 O O . VAL A 1 98 ? -14.146 0.333 8.047 1.00 86.88 98 VAL A O 1
ATOM 811 N N . GLN A 1 99 ? -12.265 -0.897 8.052 1.00 85.38 99 GLN A N 1
ATOM 812 C CA . GLN A 1 99 ? -12.269 -1.110 9.506 1.00 85.38 99 GLN A CA 1
ATOM 813 C C . GLN A 1 99 ? -12.192 0.218 10.269 1.00 85.38 99 GLN A C 1
ATOM 815 O O . GLN A 1 99 ? -12.883 0.401 11.269 1.00 85.38 99 GLN A O 1
ATOM 820 N N . PHE A 1 100 ? -11.387 1.160 9.780 1.00 83.44 100 PHE A N 1
ATOM 821 C CA . PHE A 1 100 ? -11.245 2.485 10.365 1.00 83.44 100 PHE A CA 1
ATOM 822 C C . PHE A 1 100 ? -12.500 3.358 10.164 1.00 83.44 100 PHE A C 1
ATOM 824 O O . PHE A 1 100 ? -12.913 4.054 11.091 1.00 83.44 100 PHE A O 1
ATOM 831 N N . LEU A 1 101 ? -13.147 3.295 8.995 1.00 84.56 101 LEU A N 1
ATOM 832 C CA . LEU A 1 101 ? -14.353 4.066 8.665 1.00 84.56 101 LEU A CA 1
ATOM 833 C C . LEU A 1 101 ? -15.533 3.702 9.575 1.00 84.56 101 LEU A C 1
ATOM 835 O O . LEU A 1 101 ? -16.225 4.591 10.076 1.00 84.56 101 LEU A O 1
ATOM 839 N N . VAL A 1 102 ? -15.719 2.407 9.849 1.00 81.88 102 VAL A N 1
ATOM 840 C CA . VAL A 1 102 ? -16.754 1.925 10.779 1.00 81.88 102 VAL A CA 1
ATOM 841 C C . VAL A 1 102 ? -16.567 2.527 12.178 1.00 81.88 102 VAL A C 1
ATOM 843 O O . VAL A 1 102 ? -17.544 2.875 12.832 1.00 81.88 102 VAL A O 1
ATOM 846 N N . ILE A 1 103 ? -15.324 2.733 12.623 1.00 77.38 103 ILE A N 1
ATOM 847 C CA . ILE A 1 103 ? -15.027 3.333 13.935 1.00 77.38 103 ILE A CA 1
ATOM 848 C C . ILE A 1 103 ? -15.240 4.856 13.923 1.00 77.38 103 ILE A C 1
ATOM 850 O O . ILE A 1 103 ? -15.711 5.434 14.901 1.00 77.38 103 ILE A O 1
ATOM 854 N N . VAL A 1 104 ? -14.914 5.524 12.814 1.00 74.12 104 VAL A N 1
ATOM 855 C CA . VAL A 1 104 ? -15.053 6.985 12.658 1.00 74.12 104 VAL A CA 1
ATOM 856 C C . VAL A 1 104 ? -16.503 7.446 12.488 1.00 74.12 104 VAL A C 1
ATOM 858 O O . VAL A 1 104 ? -16.776 8.630 12.652 1.00 74.12 104 VAL A O 1
ATOM 861 N N . THR A 1 105 ? -17.450 6.535 12.254 1.00 63.19 105 THR A N 1
ATOM 862 C CA . THR A 1 105 ? -18.877 6.853 12.040 1.00 63.19 105 THR A CA 1
ATOM 863 C C . THR A 1 105 ? -19.526 7.620 13.217 1.00 63.19 105 THR A C 1
ATOM 865 O O . THR A 1 105 ? -20.564 8.242 13.038 1.00 63.19 105 THR A O 1
ATOM 868 N N . GLY A 1 106 ? -18.907 7.643 14.408 1.00 59.09 106 GLY A N 1
ATOM 869 C CA . GLY A 1 106 ? -19.350 8.446 15.562 1.00 59.09 106 GLY A CA 1
ATOM 870 C C . GLY A 1 106 ? -18.604 9.773 15.803 1.00 59.09 106 GLY A C 1
ATOM 871 O O . GLY A 1 106 ? -18.768 10.361 16.871 1.00 59.09 106 GLY A O 1
ATOM 872 N N . LYS A 1 107 ? -17.732 10.220 14.886 1.00 62.53 107 LYS A N 1
ATOM 873 C CA . LYS A 1 107 ? -16.959 11.481 14.970 1.00 62.53 107 LYS A CA 1
ATOM 874 C C . LYS A 1 107 ? -17.543 12.553 14.036 1.00 62.53 107 LYS A C 1
ATOM 876 O O . LYS A 1 107 ? -18.468 12.285 13.285 1.00 62.53 107 LYS A O 1
ATOM 881 N N . THR A 1 108 ? -16.997 13.770 14.095 1.00 67.69 108 THR A N 1
ATOM 882 C CA . THR A 1 108 ? -17.375 14.920 13.253 1.00 67.69 108 THR A CA 1
ATOM 883 C C . THR A 1 108 ? -17.528 14.554 11.771 1.00 67.69 108 THR A C 1
ATOM 885 O O . THR A 1 108 ? -16.664 13.879 11.206 1.00 67.69 108 THR A O 1
ATOM 888 N N . ASP A 1 109 ? -18.579 15.071 11.122 1.00 74.25 109 ASP A N 1
ATOM 889 C CA . ASP A 1 109 ? -18.970 14.746 9.734 1.00 74.25 109 ASP A CA 1
ATOM 890 C C . ASP A 1 109 ? -17.820 14.873 8.716 1.00 74.25 109 ASP A C 1
ATOM 892 O O . ASP A 1 109 ? -17.735 14.137 7.730 1.00 74.25 109 ASP A O 1
ATOM 896 N N . ILE A 1 110 ? -16.876 15.777 8.990 1.00 79.88 110 ILE A N 1
ATOM 897 C CA . ILE A 1 110 ? -15.707 16.048 8.148 1.00 79.88 110 ILE A CA 1
ATOM 898 C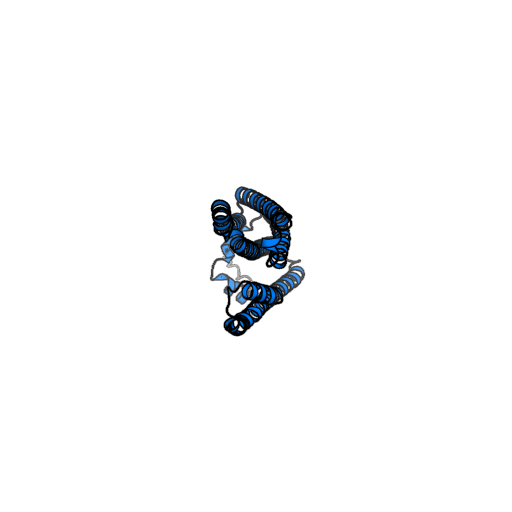 C . ILE A 1 110 ? -14.695 14.886 8.176 1.00 79.88 110 ILE A C 1
ATOM 900 O O . ILE A 1 110 ? -14.155 14.522 7.130 1.00 79.88 110 ILE A O 1
ATOM 904 N N . GLU A 1 111 ? -14.429 14.271 9.337 1.00 75.94 111 GLU A N 1
ATOM 905 C CA . GLU A 1 111 ? -13.470 13.154 9.437 1.00 75.94 111 GLU A CA 1
ATOM 906 C C . GLU A 1 111 ? -13.995 11.899 8.724 1.00 75.94 111 GLU A C 1
ATOM 908 O O . GLU A 1 111 ? -13.222 11.168 8.089 1.00 75.94 111 GLU A O 1
ATOM 913 N N . PHE A 1 112 ? -15.309 11.674 8.797 1.00 81.31 112 PHE A N 1
ATOM 914 C CA . PHE A 1 112 ? -15.987 10.589 8.099 1.00 81.31 112 PHE A CA 1
ATOM 915 C C . PHE A 1 112 ? -15.931 10.777 6.582 1.00 81.31 112 PHE A C 1
ATOM 917 O O 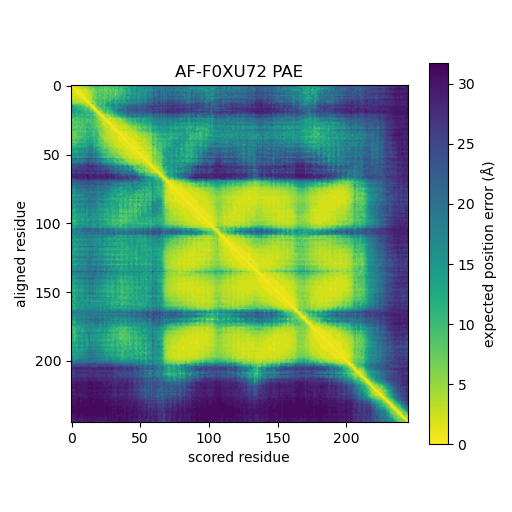. PHE A 1 112 ? -15.455 9.883 5.880 1.00 81.31 112 PHE A O 1
ATOM 924 N N . GLY A 1 113 ? -16.314 11.958 6.080 1.00 83.62 113 GLY A N 1
ATOM 925 C CA . GLY A 1 113 ? -16.269 12.264 4.648 1.00 83.62 113 GLY A CA 1
ATOM 926 C C . GLY A 1 113 ? -14.862 12.136 4.058 1.00 83.62 113 GLY A C 1
ATOM 927 O O . GLY A 1 113 ? -14.681 11.519 3.007 1.00 83.62 113 GLY A O 1
ATOM 928 N N . LEU A 1 114 ? -13.843 12.633 4.770 1.00 83.88 114 LEU A N 1
ATOM 929 C CA . LEU A 1 114 ? -12.451 12.548 4.321 1.00 83.88 114 LEU A CA 1
ATOM 930 C C . LEU A 1 114 ? -11.942 11.099 4.268 1.00 83.88 114 LEU A C 1
ATOM 932 O O . LEU A 1 114 ? -11.237 10.714 3.337 1.00 83.88 114 LEU A O 1
ATOM 936 N N . THR A 1 115 ? -12.316 10.279 5.251 1.00 83.69 115 THR A N 1
ATOM 937 C CA . THR A 1 115 ? -11.938 8.859 5.292 1.00 83.69 115 THR A CA 1
ATOM 938 C C . THR A 1 115 ? -12.672 8.056 4.216 1.00 83.69 115 THR A C 1
ATOM 940 O O . THR A 1 115 ? -12.067 7.203 3.568 1.00 83.69 115 THR A O 1
ATOM 943 N N . ALA A 1 116 ? -13.950 8.352 3.970 1.00 85.69 116 ALA A N 1
ATOM 944 C CA . ALA A 1 116 ? -14.724 7.726 2.903 1.00 85.69 116 ALA A CA 1
ATOM 945 C C . ALA A 1 116 ? -14.136 8.052 1.519 1.00 85.69 116 ALA A C 1
ATOM 947 O O . ALA A 1 116 ? -13.985 7.158 0.687 1.00 85.69 116 ALA A O 1
ATOM 948 N N . ALA A 1 117 ? -13.713 9.302 1.300 1.00 88.06 117 ALA A N 1
ATOM 949 C CA . ALA A 1 117 ? -13.038 9.729 0.074 1.00 88.06 117 ALA A CA 1
ATOM 950 C C . ALA A 1 117 ? -11.651 9.080 -0.122 1.00 88.06 117 ALA A C 1
ATOM 952 O O . ALA A 1 117 ? -11.180 8.958 -1.255 1.00 88.06 117 ALA A O 1
ATOM 953 N N . ALA A 1 118 ? -11.005 8.604 0.947 1.00 86.50 118 ALA A N 1
ATOM 954 C CA . ALA A 1 118 ? -9.719 7.915 0.853 1.00 86.50 118 ALA A CA 1
ATOM 955 C C . ALA A 1 118 ? -9.820 6.545 0.147 1.00 86.50 118 ALA A C 1
ATOM 957 O O . ALA A 1 118 ? -8.850 6.097 -0.467 1.00 86.50 118 ALA A O 1
ATOM 958 N N . ILE A 1 119 ? -10.988 5.891 0.167 1.00 88.00 119 ILE A N 1
ATOM 959 C CA . ILE A 1 119 ? -11.202 4.602 -0.513 1.00 88.00 119 ILE A CA 1
ATOM 960 C C . ILE A 1 119 ? -11.045 4.736 -2.039 1.00 88.00 119 ILE A C 1
ATOM 962 O O . ILE A 1 119 ? -10.151 4.095 -2.593 1.00 88.00 119 ILE A O 1
ATOM 966 N N . PRO A 1 120 ? -11.830 5.567 -2.753 1.00 89.88 120 PRO A N 1
ATOM 967 C CA . PRO A 1 120 ? -11.653 5.724 -4.196 1.00 89.88 120 PRO A CA 1
ATOM 968 C C . PRO A 1 120 ? -10.289 6.327 -4.543 1.00 89.88 120 PRO A C 1
ATOM 970 O O . PRO A 1 120 ? -9.690 5.946 -5.547 1.00 89.88 120 PRO A O 1
ATOM 973 N N . LEU A 1 121 ? -9.755 7.211 -3.694 1.00 89.94 121 LEU A N 1
ATOM 974 C CA . LEU A 1 121 ? -8.438 7.805 -3.906 1.00 89.94 121 LEU A CA 1
ATOM 975 C C . LEU A 1 121 ? -7.328 6.744 -3.943 1.00 89.94 121 LEU A C 1
ATOM 977 O O . LEU A 1 121 ? -6.504 6.754 -4.854 1.00 89.94 121 LEU A O 1
ATOM 981 N N . THR A 1 122 ? -7.318 5.803 -2.998 1.00 88.00 122 THR A N 1
ATOM 982 C CA . THR A 1 122 ? -6.302 4.735 -2.963 1.00 88.00 122 THR A CA 1
ATOM 983 C C . THR A 1 122 ? -6.381 3.833 -4.194 1.00 88.00 122 THR A C 1
ATOM 985 O O . THR A 1 122 ? -5.348 3.516 -4.779 1.00 88.00 122 THR A O 1
ATOM 988 N N . ILE A 1 123 ? -7.589 3.502 -4.664 1.00 88.69 123 ILE A N 1
ATOM 989 C CA . ILE A 1 123 ? -7.793 2.739 -5.908 1.00 88.69 123 ILE A CA 1
ATOM 990 C C . ILE A 1 123 ? -7.158 3.458 -7.098 1.00 88.69 123 ILE A C 1
ATOM 992 O O . ILE A 1 123 ? -6.392 2.855 -7.850 1.00 88.69 123 ILE A O 1
ATOM 996 N N . VAL A 1 124 ? -7.440 4.754 -7.252 1.00 91.56 124 VAL A N 1
ATOM 997 C CA . VAL A 1 124 ? -6.895 5.559 -8.351 1.00 91.56 124 VAL A CA 1
ATOM 998 C C . VAL A 1 124 ? -5.369 5.604 -8.288 1.00 91.56 124 VAL A C 1
ATOM 1000 O O . VAL A 1 124 ? -4.718 5.385 -9.307 1.00 91.56 124 VAL A O 1
ATOM 1003 N N . ILE A 1 125 ? -4.784 5.817 -7.105 1.00 89.19 125 ILE A N 1
ATOM 1004 C CA . ILE A 1 125 ? -3.324 5.865 -6.926 1.00 89.19 125 ILE A CA 1
ATOM 1005 C C . ILE A 1 125 ? -2.669 4.540 -7.341 1.00 89.19 125 ILE A C 1
ATOM 1007 O O . ILE A 1 125 ? -1.667 4.554 -8.057 1.00 89.19 125 ILE A O 1
ATOM 1011 N N . LEU A 1 126 ? -3.240 3.399 -6.945 1.00 88.50 126 LEU A N 1
ATOM 1012 C CA . LEU A 1 126 ? -2.696 2.077 -7.271 1.00 88.50 126 LEU A CA 1
ATOM 1013 C C . LEU A 1 126 ? -2.841 1.741 -8.763 1.00 88.50 126 LEU A C 1
ATOM 1015 O O . LEU A 1 126 ? -1.906 1.212 -9.369 1.00 88.50 126 LEU A O 1
ATOM 1019 N N . LEU A 1 127 ? -3.975 2.091 -9.381 1.00 89.62 127 LEU A N 1
ATOM 1020 C CA . LEU A 1 127 ? -4.185 1.916 -10.823 1.00 89.62 127 LEU A CA 1
ATOM 1021 C C . LEU A 1 127 ? -3.232 2.788 -11.644 1.00 89.62 127 LEU A C 1
ATOM 1023 O O . LEU A 1 127 ? -2.637 2.304 -12.608 1.00 89.62 127 LEU A O 1
ATOM 1027 N N . LEU A 1 128 ? -3.043 4.048 -11.244 1.00 88.19 128 LEU A N 1
ATOM 1028 C CA . LEU A 1 128 ? -2.063 4.942 -11.861 1.00 88.19 128 LEU A CA 1
ATOM 1029 C C . LEU A 1 128 ? -0.642 4.403 -11.689 1.00 88.19 128 LEU A C 1
ATOM 1031 O O . LEU A 1 128 ? 0.115 4.391 -12.656 1.00 88.19 128 LEU A O 1
ATOM 1035 N N . GLY A 1 129 ? -0.303 3.875 -10.511 1.00 87.25 129 GLY A N 1
ATOM 1036 C CA . GLY A 1 129 ? 0.970 3.202 -10.263 1.00 87.25 129 GLY A CA 1
ATOM 1037 C C . GLY A 1 129 ? 1.216 2.046 -11.235 1.00 87.25 129 GLY A C 1
ATOM 1038 O O . GLY A 1 129 ? 2.261 1.997 -11.881 1.00 87.25 129 GLY A O 1
ATOM 1039 N N . ALA A 1 130 ? 0.237 1.156 -11.414 1.00 87.25 130 ALA A N 1
ATOM 1040 C CA . ALA A 1 130 ? 0.327 0.057 -12.376 1.00 87.25 130 ALA A CA 1
ATOM 1041 C C . ALA A 1 130 ? 0.437 0.555 -13.831 1.00 87.25 130 ALA A C 1
ATOM 1043 O O . ALA A 1 130 ? 1.233 0.032 -14.619 1.00 87.25 130 ALA A O 1
ATOM 1044 N N . TYR A 1 131 ? -0.332 1.588 -14.185 1.00 86.88 131 TYR A N 1
ATOM 1045 C CA . TYR A 1 131 ? -0.338 2.189 -15.518 1.00 86.88 131 TYR A CA 1
ATOM 1046 C C . TYR A 1 131 ? 0.996 2.863 -15.862 1.00 86.88 131 TYR A C 1
ATOM 1048 O O . TYR A 1 131 ? 1.534 2.647 -16.952 1.00 86.88 131 TYR A O 1
ATOM 1056 N N . PHE A 1 132 ? 1.562 3.655 -14.949 1.00 87.25 132 PHE A N 1
ATOM 1057 C CA . PHE A 1 132 ? 2.835 4.341 -15.165 1.00 87.25 132 PHE A CA 1
ATOM 1058 C C . PHE A 1 132 ? 3.993 3.359 -15.281 1.00 87.25 132 PHE A C 1
ATOM 1060 O O . PHE A 1 132 ? 4.854 3.546 -16.142 1.00 87.25 132 PHE A O 1
ATOM 1067 N N . THR A 1 133 ? 3.985 2.278 -14.495 1.00 83.25 133 THR A N 1
ATOM 1068 C CA . THR A 1 133 ? 4.992 1.223 -14.626 1.00 83.25 133 THR A CA 1
ATOM 1069 C C . THR A 1 133 ? 4.850 0.460 -15.945 1.00 83.25 133 THR A C 1
ATOM 1071 O O . THR A 1 133 ? 5.863 0.179 -16.579 1.00 83.25 133 THR A O 1
ATOM 1074 N N . ARG A 1 134 ? 3.623 0.176 -16.419 1.00 81.00 134 ARG A N 1
ATOM 1075 C CA . ARG A 1 134 ? 3.395 -0.488 -17.722 1.00 81.00 134 ARG A CA 1
ATOM 1076 C C . ARG A 1 134 ? 3.866 0.361 -18.905 1.00 81.00 134 ARG A C 1
ATOM 1078 O O . ARG A 1 134 ? 4.400 -0.173 -19.871 1.00 81.00 134 ARG A O 1
ATOM 1085 N N . ASN A 1 135 ? 3.672 1.675 -18.829 1.00 79.62 135 ASN A N 1
ATOM 1086 C CA . ASN A 1 135 ? 4.051 2.605 -19.893 1.00 79.62 135 ASN A CA 1
ATOM 1087 C C . ASN A 1 135 ? 5.483 3.154 -19.764 1.00 79.62 135 ASN A C 1
ATOM 1089 O O . ASN A 1 135 ? 5.882 3.974 -20.588 1.00 79.62 135 ASN A O 1
ATOM 1093 N N . GLU A 1 136 ? 6.245 2.716 -18.754 1.00 83.38 136 GLU A N 1
ATOM 1094 C CA . GLU A 1 136 ? 7.598 3.202 -18.433 1.00 83.38 136 GLU A CA 1
ATOM 1095 C C . GLU A 1 136 ? 7.687 4.739 -18.279 1.00 83.38 136 GLU A C 1
ATOM 1097 O O . GLU A 1 136 ? 8.696 5.369 -18.610 1.00 83.38 136 GLU A O 1
ATOM 1102 N N . ILE A 1 137 ? 6.630 5.379 -17.762 1.00 84.88 137 ILE A N 1
ATOM 1103 C CA . ILE A 1 137 ? 6.594 6.839 -17.584 1.00 84.88 137 ILE A CA 1
ATOM 1104 C C . ILE A 1 137 ? 7.360 7.202 -16.308 1.00 84.88 137 ILE A C 1
ATOM 1106 O O . ILE A 1 137 ? 6.804 7.185 -15.210 1.00 84.88 137 ILE A O 1
ATOM 1110 N N . LYS A 1 138 ? 8.640 7.571 -16.455 1.00 84.50 138 LYS A N 1
ATOM 1111 C CA . LYS A 1 138 ? 9.542 7.939 -15.341 1.00 84.50 138 LYS A CA 1
ATOM 1112 C C . LYS A 1 138 ? 8.939 8.986 -14.401 1.00 84.50 138 LYS A C 1
ATOM 1114 O O . LYS A 1 138 ? 8.969 8.802 -13.190 1.00 84.50 138 LYS A O 1
ATOM 1119 N N . VAL A 1 139 ? 8.352 10.050 -14.953 1.00 87.94 139 VAL A N 1
ATOM 1120 C CA . VAL A 1 139 ? 7.732 11.128 -14.160 1.00 87.94 139 VAL A CA 1
ATOM 1121 C C . VAL A 1 139 ? 6.559 10.597 -13.331 1.00 87.94 139 VAL A C 1
ATOM 1123 O O . VAL A 1 139 ? 6.498 10.843 -12.131 1.00 87.94 139 VAL A O 1
ATOM 1126 N N . GLY A 1 140 ? 5.674 9.805 -13.945 1.00 87.19 140 GLY A N 1
ATOM 1127 C CA . GLY A 1 140 ? 4.544 9.181 -13.254 1.00 87.19 140 GLY A CA 1
ATOM 1128 C C . GLY A 1 140 ? 4.995 8.231 -12.143 1.00 87.19 140 GLY A C 1
ATOM 1129 O O . GLY A 1 140 ? 4.426 8.240 -11.059 1.00 87.19 140 GLY A O 1
ATOM 1130 N N . MET A 1 141 ? 6.077 7.482 -12.368 1.00 88.62 141 MET A N 1
ATOM 1131 C CA . MET A 1 141 ? 6.652 6.589 -11.362 1.00 88.62 141 MET A CA 1
ATOM 1132 C C . MET A 1 141 ? 7.203 7.342 -10.145 1.00 88.62 141 MET A C 1
ATOM 1134 O O . MET A 1 141 ? 6.962 6.925 -9.016 1.00 88.62 141 MET A O 1
ATOM 1138 N N . ILE A 1 142 ? 7.900 8.465 -10.354 1.00 91.62 142 ILE A N 1
ATOM 1139 C CA . ILE A 1 142 ? 8.397 9.317 -9.260 1.00 91.62 142 ILE A CA 1
ATOM 1140 C C . ILE A 1 142 ? 7.224 9.878 -8.448 1.00 91.62 142 ILE A C 1
ATOM 1142 O O . ILE A 1 142 ? 7.260 9.844 -7.219 1.00 91.62 142 ILE A O 1
ATOM 1146 N N . ILE A 1 143 ? 6.163 10.334 -9.124 1.00 93.44 143 ILE A N 1
ATOM 1147 C CA . ILE A 1 143 ? 4.941 10.814 -8.465 1.00 93.44 143 ILE A CA 1
ATOM 1148 C C . ILE A 1 143 ? 4.303 9.690 -7.635 1.00 93.44 143 ILE A C 1
ATOM 1150 O O . ILE A 1 143 ? 3.991 9.903 -6.465 1.00 93.44 143 ILE A O 1
ATOM 1154 N N . SER A 1 144 ? 4.162 8.481 -8.190 1.00 91.69 144 SER A N 1
ATOM 1155 C CA . SER A 1 144 ? 3.630 7.320 -7.462 1.00 91.69 144 SER A CA 1
ATOM 1156 C C . SER A 1 144 ? 4.478 6.947 -6.246 1.00 91.69 144 SER A C 1
ATOM 1158 O O . SER A 1 144 ? 3.918 6.702 -5.182 1.00 91.69 144 SER A O 1
ATOM 1160 N N . ILE A 1 145 ? 5.811 6.967 -6.356 1.00 92.12 145 ILE A N 1
ATOM 1161 C CA . ILE A 1 145 ? 6.710 6.738 -5.214 1.00 92.12 145 ILE A CA 1
ATOM 1162 C C . ILE A 1 145 ? 6.476 7.794 -4.127 1.00 92.12 145 ILE A C 1
ATOM 1164 O O . ILE A 1 145 ? 6.354 7.440 -2.955 1.00 92.12 145 ILE A O 1
ATOM 1168 N N . GLY A 1 146 ? 6.350 9.070 -4.504 1.00 94.62 146 GLY A N 1
ATOM 1169 C CA . GLY A 1 146 ? 5.996 10.143 -3.573 1.00 94.62 146 GLY A CA 1
ATOM 1170 C C . GLY A 1 146 ? 4.675 9.869 -2.849 1.00 94.62 146 GLY A C 1
ATOM 1171 O O . GLY A 1 146 ? 4.611 9.959 -1.625 1.00 94.62 146 GLY A O 1
ATOM 1172 N N . LEU A 1 147 ? 3.645 9.433 -3.579 1.00 92.94 147 LEU A N 1
ATOM 1173 C CA . LEU A 1 147 ? 2.347 9.065 -3.004 1.00 92.94 147 LEU A CA 1
ATOM 1174 C C . LEU A 1 147 ? 2.429 7.847 -2.070 1.00 92.94 147 LEU A C 1
ATOM 1176 O O . LEU A 1 147 ? 1.736 7.822 -1.051 1.00 92.94 147 LEU A O 1
ATOM 1180 N N . TYR A 1 148 ? 3.286 6.863 -2.356 1.00 92.69 148 TYR A N 1
ATOM 1181 C CA . TYR A 1 148 ? 3.526 5.730 -1.454 1.00 92.69 148 TYR A CA 1
ATOM 1182 C C . TYR A 1 148 ? 4.216 6.171 -0.162 1.00 92.69 148 TYR A C 1
ATOM 1184 O O . TYR A 1 148 ? 3.821 5.730 0.915 1.00 92.69 148 TYR A O 1
ATOM 1192 N N . VAL A 1 149 ? 5.179 7.095 -0.237 1.00 94.12 149 VAL A N 1
ATOM 1193 C CA . VAL A 1 149 ? 5.819 7.685 0.951 1.00 94.12 149 VAL A CA 1
ATOM 1194 C C . VAL A 1 149 ? 4.813 8.505 1.768 1.00 94.12 149 VAL A C 1
ATOM 1196 O O . VAL A 1 149 ? 4.764 8.372 2.991 1.00 94.12 149 VAL A O 1
ATOM 1199 N N . CYS A 1 150 ? 3.953 9.295 1.119 1.00 93.56 150 CYS A N 1
ATOM 1200 C CA . CYS A 1 150 ? 2.860 9.997 1.799 1.00 93.56 150 CYS A CA 1
ATOM 1201 C C . CYS A 1 150 ? 1.889 9.019 2.478 1.00 93.56 150 CYS A C 1
ATOM 1203 O O . CYS A 1 150 ? 1.487 9.239 3.620 1.00 93.56 150 CYS A O 1
ATOM 1205 N N . SER A 1 151 ? 1.548 7.920 1.801 1.00 90.88 151 SER A N 1
ATOM 1206 C CA . SER A 1 151 ? 0.691 6.866 2.353 1.00 90.88 151 SER A CA 1
ATOM 1207 C C . SER A 1 151 ? 1.337 6.203 3.569 1.00 90.88 151 SER A C 1
ATOM 1209 O O . SER A 1 151 ? 0.678 6.021 4.590 1.00 90.88 151 SER A O 1
ATOM 1211 N N . LEU A 1 152 ? 2.641 5.916 3.504 1.00 92.00 152 LEU A N 1
ATOM 1212 C CA . LEU A 1 152 ? 3.416 5.378 4.620 1.00 92.00 152 LEU A CA 1
ATOM 1213 C C . LEU A 1 152 ? 3.360 6.307 5.841 1.00 92.00 152 LEU A C 1
ATOM 1215 O O . LEU A 1 152 ? 3.054 5.859 6.946 1.00 92.00 152 LEU A O 1
ATOM 1219 N N . ALA A 1 153 ? 3.589 7.609 5.644 1.00 92.94 153 ALA A N 1
ATOM 1220 C CA . ALA A 1 153 ? 3.509 8.605 6.712 1.00 92.94 153 ALA A CA 1
ATOM 1221 C C . ALA A 1 153 ? 2.100 8.686 7.327 1.00 92.94 153 ALA A C 1
ATOM 1223 O O . ALA A 1 153 ? 1.953 8.742 8.550 1.00 92.94 153 ALA A O 1
ATOM 1224 N N . TRP A 1 154 ? 1.057 8.631 6.495 1.00 88.62 154 TRP A N 1
ATOM 1225 C CA . TRP A 1 154 ? -0.330 8.598 6.956 1.00 88.62 154 TRP A CA 1
ATOM 1226 C C . TRP A 1 154 ? -0.635 7.349 7.795 1.00 88.62 154 TRP A C 1
ATOM 1228 O O . TRP A 1 154 ? -1.273 7.463 8.844 1.00 88.62 154 TRP A O 1
ATOM 1238 N N . PHE A 1 155 ? -0.129 6.176 7.395 1.00 88.25 155 PHE A N 1
ATOM 1239 C CA . PHE A 1 155 ? -0.256 4.941 8.173 1.00 88.25 155 PHE A CA 1
ATOM 1240 C C . PHE A 1 155 ? 0.418 5.045 9.539 1.00 88.25 155 PHE A C 1
ATOM 1242 O O . PHE A 1 155 ? -0.198 4.682 10.540 1.00 88.25 155 PHE A O 1
ATOM 1249 N N . PHE A 1 156 ? 1.637 5.589 9.610 1.00 89.12 156 PHE A N 1
ATOM 1250 C CA . PHE A 1 156 ? 2.310 5.832 10.889 1.00 89.12 156 PHE A CA 1
ATOM 1251 C C . PHE A 1 156 ? 1.513 6.783 11.784 1.00 89.12 156 PHE A C 1
ATOM 1253 O O . PHE A 1 156 ? 1.288 6.478 12.956 1.00 89.12 156 PHE A O 1
ATOM 1260 N N . PHE A 1 157 ? 1.023 7.898 11.235 1.00 88.12 157 PHE A N 1
ATOM 1261 C CA . PHE A 1 157 ? 0.188 8.843 11.976 1.00 88.12 157 PHE A CA 1
ATOM 1262 C C . PHE A 1 157 ? -1.078 8.177 12.533 1.00 88.12 157 PHE A C 1
ATOM 1264 O O . PHE A 1 157 ? -1.408 8.339 13.710 1.00 88.12 157 PHE A O 1
ATOM 1271 N N . LYS A 1 158 ? -1.781 7.385 11.714 1.00 83.75 158 LYS A N 1
ATOM 1272 C CA . LYS A 1 158 ? -2.973 6.653 12.156 1.00 83.75 158 LYS A CA 1
ATOM 1273 C C . LYS A 1 158 ? -2.641 5.594 13.202 1.00 83.75 158 LYS A C 1
ATOM 1275 O O . LYS A 1 158 ? -3.396 5.461 14.161 1.00 83.75 158 LYS A O 1
ATOM 1280 N N . LEU A 1 159 ? -1.517 4.893 13.060 1.00 84.19 159 LEU A N 1
ATOM 1281 C CA . LEU A 1 159 ? -1.055 3.910 14.035 1.00 84.19 159 LEU A CA 1
ATOM 1282 C C . LEU A 1 159 ? -0.823 4.565 15.399 1.00 84.19 159 LEU A C 1
ATOM 1284 O O . LEU A 1 159 ? -1.347 4.073 16.391 1.00 84.19 159 LEU A O 1
ATOM 1288 N N . VAL A 1 160 ? -0.140 5.712 15.452 1.00 85.00 160 VAL A N 1
ATOM 1289 C CA . VAL A 1 160 ? 0.054 6.472 16.701 1.00 85.00 160 VAL A CA 1
ATOM 1290 C C . VAL A 1 160 ? -1.284 6.931 17.288 1.00 85.00 160 VAL A C 1
ATOM 1292 O O . VAL A 1 160 ? -1.528 6.739 18.479 1.00 85.00 160 VAL A O 1
ATOM 1295 N N . ARG A 1 161 ? -2.192 7.451 16.452 1.00 79.50 161 ARG A N 1
ATOM 1296 C CA . ARG A 1 161 ? -3.514 7.943 16.882 1.00 79.50 161 ARG A CA 1
ATOM 1297 C C . ARG A 1 161 ? -4.397 6.854 17.507 1.00 79.50 161 ARG A C 1
ATOM 1299 O O . ARG A 1 161 ? -5.231 7.164 18.352 1.00 79.50 161 ARG A O 1
ATOM 1306 N N . ILE A 1 162 ? -4.208 5.584 17.138 1.00 74.75 162 ILE A N 1
ATOM 1307 C CA . ILE A 1 162 ? -4.914 4.443 17.752 1.00 74.75 162 ILE A CA 1
ATOM 1308 C C . ILE A 1 162 ? -4.475 4.216 19.214 1.00 74.75 162 ILE A C 1
ATOM 1310 O O . ILE A 1 162 ? -5.277 3.757 20.026 1.00 74.75 162 ILE A O 1
ATOM 1314 N N . TYR A 1 163 ? -3.224 4.531 19.572 1.00 72.50 163 TYR A N 1
ATOM 1315 C CA . TYR A 1 163 ? -2.683 4.329 20.928 1.00 72.50 163 TYR A CA 1
ATOM 1316 C C . TYR A 1 163 ? -2.810 5.557 21.841 1.00 72.50 163 TYR A C 1
ATOM 1318 O O . TYR A 1 163 ? -2.452 5.488 23.020 1.00 72.50 163 TYR A O 1
ATOM 1326 N N . GLU A 1 164 ? -3.335 6.665 21.324 1.00 76.56 164 GLU A N 1
ATOM 1327 C CA . GLU A 1 164 ? -3.470 7.914 22.062 1.00 76.56 164 GLU A CA 1
ATOM 1328 C C . GLU A 1 164 ? -4.526 7.795 23.188 1.00 76.56 164 GLU A C 1
ATOM 1330 O O . GLU A 1 164 ? -5.635 7.291 22.962 1.00 76.56 164 GLU A O 1
ATOM 1335 N N . PRO A 1 165 ? -4.216 8.242 24.424 1.00 57.00 165 PRO A N 1
ATOM 1336 C CA . PRO A 1 165 ? -5.037 7.966 25.606 1.00 57.00 165 PRO A CA 1
ATOM 1337 C C . PRO A 1 165 ? -6.453 8.554 25.545 1.00 57.00 165 PRO A C 1
ATOM 1339 O O . PRO A 1 165 ? -7.360 7.969 26.130 1.00 57.00 165 PRO A O 1
ATOM 1342 N N . GLY A 1 166 ? -6.674 9.641 24.796 1.00 60.62 166 GLY A N 1
ATOM 1343 C CA . GLY A 1 166 ? -7.994 10.266 24.639 1.00 60.62 166 GLY A CA 1
ATOM 1344 C C . GLY A 1 166 ? -9.000 9.456 23.809 1.00 60.62 166 GLY A C 1
ATOM 1345 O O . GLY A 1 166 ? -10.193 9.740 23.856 1.00 60.62 166 GLY A O 1
ATOM 1346 N N . TYR A 1 167 ? -8.549 8.437 23.067 1.00 58.56 167 TYR A N 1
ATOM 1347 C CA . TYR A 1 167 ? -9.400 7.667 22.155 1.00 58.56 167 TYR A CA 1
ATOM 1348 C C . TYR A 1 167 ? -9.517 6.176 22.501 1.00 58.56 167 TYR A C 1
ATOM 1350 O O . TYR A 1 167 ? -10.378 5.497 21.944 1.00 58.56 167 TYR A O 1
ATOM 1358 N N . ARG A 1 168 ? -8.714 5.667 23.447 1.00 57.03 168 ARG A N 1
ATOM 1359 C CA . ARG A 1 168 ? -8.606 4.236 23.805 1.00 57.03 168 ARG A CA 1
ATOM 1360 C C . ARG A 1 168 ? -9.953 3.511 23.937 1.00 57.03 168 ARG A C 1
ATOM 1362 O O . ARG A 1 168 ? -10.134 2.470 23.312 1.00 57.03 168 ARG A O 1
ATOM 1369 N N . ASN A 1 169 ? -10.924 4.103 24.635 1.00 56.12 169 ASN A N 1
ATOM 1370 C CA . ASN A 1 169 ? -12.224 3.477 24.924 1.00 56.12 169 ASN A CA 1
ATOM 1371 C C . ASN A 1 169 ? -13.086 3.180 23.680 1.00 56.12 169 ASN A C 1
ATOM 1373 O O . ASN A 1 169 ? -13.945 2.305 23.732 1.00 56.12 169 ASN A O 1
ATOM 1377 N N . HIS A 1 170 ? -12.879 3.883 22.560 1.00 60.47 170 HIS A N 1
ATOM 1378 C CA . HIS A 1 170 ? -13.612 3.630 21.310 1.00 60.47 170 HIS A CA 1
ATOM 1379 C C . HIS A 1 170 ? -12.914 2.621 20.394 1.00 60.47 170 HIS A C 1
ATOM 1381 O O . HIS A 1 170 ? -13.557 2.044 19.520 1.00 60.47 170 HIS A O 1
ATOM 1387 N N . TYR A 1 171 ? -11.619 2.375 20.606 1.00 60.91 171 TYR A N 1
ATOM 1388 C CA . TYR A 1 171 ? -10.835 1.456 19.784 1.00 60.91 171 TYR A CA 1
ATOM 1389 C C . TYR A 1 171 ? -10.640 0.081 20.438 1.00 60.91 171 TYR A C 1
ATOM 1391 O O . TYR A 1 171 ? -10.346 -0.856 19.707 1.00 60.91 171 TYR A O 1
ATOM 1399 N N . GLU A 1 172 ? -10.852 -0.101 21.751 1.00 60.50 172 GLU A N 1
ATOM 1400 C CA . GLU A 1 172 ? -10.564 -1.357 22.486 1.00 60.50 172 GLU A CA 1
ATOM 1401 C C . GLU A 1 172 ? -11.057 -2.649 21.801 1.00 60.50 172 GLU A C 1
ATOM 1403 O O . GLU A 1 172 ? -10.352 -3.662 21.788 1.00 60.50 172 GLU A O 1
ATOM 1408 N N . ALA A 1 173 ? -12.248 -2.626 21.195 1.00 60.78 173 ALA A N 1
ATOM 1409 C CA . ALA A 1 173 ? -12.828 -3.799 20.538 1.00 60.78 173 ALA A CA 1
ATOM 1410 C C . ALA A 1 173 ? -12.199 -4.124 19.168 1.00 60.78 173 ALA A C 1
ATOM 1412 O O . ALA A 1 173 ? -12.256 -5.267 18.732 1.00 60.78 173 ALA A O 1
ATOM 1413 N N . VAL A 1 174 ? -11.576 -3.161 18.485 1.00 66.50 174 VAL A N 1
ATOM 1414 C CA . VAL A 1 174 ? -11.050 -3.332 17.110 1.00 66.50 174 VAL A CA 1
ATOM 1415 C C . VAL A 1 174 ? -9.544 -3.051 17.037 1.00 66.50 174 VAL A C 1
ATOM 1417 O O . VAL A 1 174 ? -8.897 -3.313 16.031 1.00 66.50 174 VAL A O 1
ATOM 1420 N N . GLN A 1 175 ? -8.938 -2.585 18.129 1.00 70.62 175 GLN A N 1
ATOM 1421 C CA . GLN A 1 175 ? -7.548 -2.147 18.180 1.00 70.62 175 GLN A CA 1
ATOM 1422 C C . GLN A 1 175 ? -6.584 -3.241 17.727 1.00 70.62 175 GLN A C 1
ATOM 1424 O O . GLN A 1 175 ? -5.683 -2.957 16.951 1.00 70.62 175 GLN A O 1
ATOM 1429 N N . LYS A 1 176 ? -6.783 -4.493 18.164 1.00 72.56 176 LYS A N 1
ATOM 1430 C CA . LYS A 1 176 ? -5.870 -5.593 17.818 1.00 72.56 176 LYS A CA 1
ATOM 1431 C C . LYS A 1 176 ? -5.905 -5.968 16.336 1.00 72.56 176 LYS A C 1
ATOM 1433 O O . LYS A 1 176 ? -4.857 -6.269 15.775 1.00 72.56 176 LYS A O 1
ATOM 1438 N N . SER A 1 177 ? -7.077 -5.959 15.701 1.00 80.31 177 SER A N 1
ATOM 1439 C CA . SER A 1 177 ? -7.165 -6.206 14.258 1.00 80.31 177 SER A CA 1
ATOM 1440 C C . SER A 1 177 ? -6.636 -5.006 13.480 1.00 80.31 177 SER A C 1
ATOM 1442 O O . SER A 1 177 ? -5.808 -5.175 12.591 1.00 80.31 177 SER A O 1
ATOM 1444 N N . LEU A 1 178 ? -7.029 -3.792 13.867 1.00 81.50 178 LEU A N 1
ATOM 1445 C CA . LEU A 1 178 ? -6.651 -2.563 13.177 1.00 81.50 178 LEU A CA 1
ATOM 1446 C C . LEU A 1 178 ? -5.130 -2.335 13.178 1.00 81.50 178 LEU A C 1
ATOM 1448 O O . LEU A 1 178 ? -4.565 -1.938 12.161 1.00 81.50 178 LEU A O 1
ATOM 1452 N N . THR A 1 179 ? -4.449 -2.633 14.290 1.00 84.06 179 THR A N 1
ATOM 1453 C CA . THR A 1 179 ? -2.986 -2.522 14.377 1.00 84.06 179 THR A CA 1
ATOM 1454 C C . THR A 1 179 ? -2.286 -3.598 13.558 1.00 84.06 179 THR A C 1
ATOM 1456 O O . THR A 1 179 ? -1.322 -3.281 12.868 1.00 84.06 179 THR A O 1
ATOM 1459 N N . ALA A 1 180 ? -2.787 -4.837 13.549 1.00 80.88 180 ALA A N 1
ATOM 1460 C CA . ALA A 1 180 ? -2.239 -5.897 12.705 1.00 80.88 180 ALA A CA 1
ATOM 1461 C C . ALA A 1 180 ? -2.334 -5.543 11.210 1.00 80.88 180 ALA A C 1
ATOM 1463 O O . ALA A 1 180 ? -1.345 -5.664 10.487 1.00 80.88 180 ALA A O 1
ATOM 1464 N N . PHE A 1 181 ? -3.485 -5.033 10.758 1.00 83.44 181 PHE A N 1
ATOM 1465 C CA . PHE A 1 181 ? -3.659 -4.554 9.383 1.00 83.44 181 PHE A CA 1
ATOM 1466 C C . PHE A 1 181 ? -2.726 -3.381 9.058 1.00 83.44 181 PHE A C 1
ATOM 1468 O O . PHE A 1 181 ? -2.101 -3.382 7.999 1.00 83.44 181 PHE A O 1
ATOM 1475 N N . ALA A 1 182 ? -2.579 -2.416 9.972 1.00 86.31 182 ALA A N 1
ATOM 1476 C CA . ALA A 1 182 ? -1.683 -1.278 9.781 1.00 86.31 182 ALA A CA 1
ATOM 1477 C C . ALA A 1 182 ? -0.206 -1.699 9.677 1.00 86.31 182 ALA A C 1
ATOM 1479 O O . ALA A 1 182 ? 0.496 -1.233 8.784 1.00 86.31 182 ALA A O 1
ATOM 1480 N N . VAL A 1 183 ? 0.269 -2.602 10.544 1.00 84.50 183 VAL A N 1
ATOM 1481 C CA . VAL A 1 183 ? 1.655 -3.102 10.493 1.00 84.50 183 VAL A CA 1
ATOM 1482 C C . VAL A 1 183 ? 1.921 -3.866 9.195 1.00 84.50 183 VAL A C 1
ATOM 1484 O O . VAL A 1 183 ? 2.951 -3.643 8.559 1.00 84.50 183 VAL A O 1
ATOM 1487 N N . LEU A 1 184 ? 0.991 -4.725 8.764 1.00 83.38 184 LEU A N 1
ATOM 1488 C CA . LEU A 1 184 ? 1.118 -5.445 7.494 1.00 83.38 184 LEU A CA 1
ATOM 1489 C C . LEU A 1 184 ? 1.152 -4.485 6.298 1.00 83.38 184 LEU A C 1
ATOM 1491 O O . LEU A 1 184 ? 2.016 -4.630 5.437 1.00 83.38 184 LEU A O 1
ATOM 1495 N N . ALA A 1 185 ? 0.280 -3.472 6.275 1.00 87.50 185 ALA A N 1
ATOM 1496 C CA . ALA A 1 185 ? 0.282 -2.448 5.232 1.00 87.50 185 ALA A CA 1
ATOM 1497 C C . ALA A 1 185 ? 1.607 -1.667 5.193 1.00 87.50 185 ALA A C 1
ATOM 1499 O O . ALA A 1 185 ? 2.153 -1.451 4.118 1.00 87.50 185 ALA A O 1
ATOM 1500 N N . ILE A 1 186 ? 2.178 -1.304 6.348 1.00 86.50 186 ILE A N 1
ATOM 1501 C CA . ILE A 1 186 ? 3.481 -0.620 6.428 1.00 86.50 186 ILE A CA 1
ATOM 1502 C C . ILE A 1 186 ? 4.594 -1.468 5.799 1.00 86.50 186 ILE A C 1
ATOM 1504 O O . ILE A 1 186 ? 5.373 -0.957 4.993 1.00 86.50 186 ILE A O 1
ATOM 1508 N N . ILE A 1 187 ? 4.663 -2.761 6.135 1.00 83.69 187 ILE A N 1
ATOM 1509 C CA . ILE A 1 187 ? 5.666 -3.677 5.570 1.00 83.69 187 ILE A CA 1
ATOM 1510 C C . ILE A 1 187 ? 5.503 -3.774 4.049 1.00 83.69 187 ILE A C 1
ATOM 1512 O O . ILE A 1 187 ? 6.492 -3.685 3.319 1.00 83.69 187 ILE A O 1
ATOM 1516 N N . LEU A 1 188 ? 4.268 -3.925 3.566 1.00 82.94 188 LEU A N 1
ATOM 1517 C CA . LEU A 1 188 ? 3.986 -4.047 2.137 1.00 82.94 188 LEU A CA 1
ATOM 1518 C C . LEU A 1 188 ? 4.346 -2.776 1.364 1.00 82.94 188 LEU A C 1
ATOM 1520 O O . LEU A 1 188 ? 5.062 -2.881 0.374 1.00 82.94 188 LEU A O 1
ATOM 1524 N N . ILE A 1 189 ? 3.995 -1.588 1.867 1.00 87.81 189 ILE A N 1
ATOM 1525 C CA . ILE A 1 189 ? 4.363 -0.310 1.236 1.00 87.81 189 ILE A CA 1
ATOM 1526 C C . ILE A 1 189 ? 5.881 -0.174 1.105 1.00 87.81 189 ILE A C 1
ATOM 1528 O O . ILE A 1 189 ? 6.367 0.274 0.067 1.00 87.81 189 ILE A O 1
ATOM 1532 N N . ILE A 1 190 ? 6.649 -0.561 2.129 1.00 83.62 190 ILE A N 1
ATOM 1533 C CA . ILE A 1 190 ? 8.117 -0.509 2.070 1.00 83.62 190 ILE A CA 1
ATOM 1534 C C . ILE A 1 190 ? 8.628 -1.411 0.939 1.00 83.62 190 ILE A C 1
ATOM 1536 O O . ILE A 1 190 ? 9.427 -0.965 0.112 1.00 83.62 190 ILE A O 1
ATOM 1540 N N . LEU A 1 191 ? 8.121 -2.645 0.848 1.00 80.31 191 LEU A N 1
ATOM 1541 C CA . LEU A 1 191 ? 8.463 -3.567 -0.238 1.00 80.31 191 LEU A CA 1
ATOM 1542 C C . LEU A 1 191 ? 8.046 -3.016 -1.611 1.00 80.31 191 LEU A C 1
ATOM 1544 O O . LEU A 1 191 ? 8.806 -3.146 -2.576 1.00 80.31 191 LEU A O 1
ATOM 1548 N N . THR A 1 192 ? 6.880 -2.374 -1.710 1.00 88.06 192 THR A N 1
ATOM 1549 C CA . THR A 1 192 ? 6.381 -1.730 -2.932 1.00 88.06 192 THR A CA 1
ATOM 1550 C C . THR A 1 192 ? 7.295 -0.590 -3.364 1.00 88.06 192 THR A C 1
ATOM 1552 O O . THR A 1 192 ? 7.676 -0.531 -4.532 1.00 88.06 192 THR A O 1
ATOM 1555 N N . ILE A 1 193 ? 7.726 0.268 -2.434 1.00 87.56 193 ILE A N 1
ATOM 1556 C CA . ILE A 1 193 ? 8.663 1.368 -2.698 1.00 87.56 193 ILE A CA 1
ATOM 1557 C C . ILE A 1 193 ? 10.012 0.822 -3.191 1.00 87.56 193 ILE A C 1
ATOM 1559 O O . ILE A 1 193 ? 10.539 1.299 -4.196 1.00 87.56 193 ILE A O 1
ATOM 1563 N N . THR A 1 194 ? 10.565 -0.212 -2.550 1.00 84.38 194 THR A N 1
ATOM 1564 C CA . THR A 1 194 ? 11.826 -0.824 -3.001 1.00 84.38 194 THR A CA 1
ATOM 1565 C C . THR A 1 194 ? 11.702 -1.399 -4.416 1.00 84.38 194 THR A C 1
ATOM 1567 O O . THR A 1 194 ? 12.543 -1.121 -5.273 1.00 84.38 194 THR A O 1
ATOM 1570 N N . ASN A 1 195 ? 10.632 -2.148 -4.706 1.00 79.06 195 ASN A N 1
ATOM 1571 C CA . ASN A 1 195 ? 10.399 -2.704 -6.043 1.00 79.06 195 ASN A CA 1
ATOM 1572 C C . ASN A 1 195 ? 10.110 -1.619 -7.089 1.00 79.06 195 ASN A C 1
ATOM 1574 O O . ASN A 1 195 ? 10.513 -1.762 -8.244 1.00 79.06 195 ASN A O 1
ATOM 1578 N N . ALA A 1 196 ? 9.482 -0.513 -6.690 1.00 86.00 196 ALA A N 1
ATOM 1579 C CA . ALA A 1 196 ? 9.271 0.655 -7.530 1.00 86.00 196 ALA A CA 1
ATOM 1580 C C . ALA A 1 196 ? 10.597 1.279 -7.994 1.00 86.00 196 ALA A C 1
ATOM 1582 O O . ALA A 1 196 ? 10.762 1.545 -9.188 1.00 86.00 196 ALA A O 1
ATOM 1583 N N . PHE A 1 197 ? 11.571 1.448 -7.092 1.00 86.50 197 PHE A N 1
ATOM 1584 C CA . PHE A 1 197 ? 12.909 1.925 -7.459 1.00 86.50 197 PHE A CA 1
ATOM 1585 C C . PHE A 1 197 ? 13.630 0.965 -8.413 1.00 86.50 197 PHE A C 1
ATOM 1587 O O . PHE A 1 197 ? 14.216 1.412 -9.401 1.00 86.50 197 PHE A O 1
ATOM 1594 N N . ILE A 1 198 ? 13.536 -0.348 -8.169 1.00 80.81 198 ILE A N 1
ATOM 1595 C CA . ILE A 1 198 ? 14.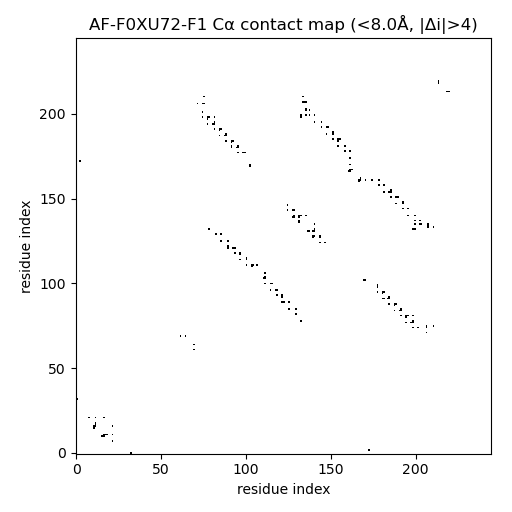121 -1.375 -9.048 1.00 80.81 198 ILE A CA 1
ATOM 1596 C C . ILE A 1 198 ? 13.493 -1.315 -10.447 1.00 80.81 198 ILE A C 1
ATOM 1598 O O . ILE A 1 198 ? 14.211 -1.345 -11.448 1.00 80.81 198 ILE A O 1
ATOM 1602 N N . CYS A 1 199 ? 12.166 -1.180 -10.534 1.00 79.00 199 CYS A N 1
ATOM 1603 C CA . CYS A 1 199 ? 11.468 -1.023 -11.809 1.00 79.00 199 CYS A CA 1
ATOM 1604 C C . CYS A 1 199 ? 11.921 0.250 -12.534 1.00 79.00 199 CYS A C 1
ATOM 1606 O O . CYS A 1 199 ? 12.230 0.195 -13.722 1.00 79.00 199 CYS A O 1
ATOM 1608 N N . MET A 1 200 ? 12.037 1.371 -11.817 1.00 83.31 200 MET A N 1
ATOM 1609 C CA . MET A 1 200 ? 12.417 2.665 -12.385 1.00 83.31 200 MET A CA 1
ATOM 1610 C C . MET A 1 200 ? 13.853 2.697 -12.921 1.00 83.31 200 MET A C 1
ATOM 1612 O O . MET A 1 200 ? 14.079 3.220 -14.013 1.00 83.31 200 MET A O 1
ATOM 1616 N N . HIS A 1 201 ? 14.816 2.105 -12.203 1.00 79.44 201 HIS A N 1
ATOM 1617 C CA . HIS A 1 201 ? 16.209 1.985 -12.667 1.00 79.44 201 HIS A 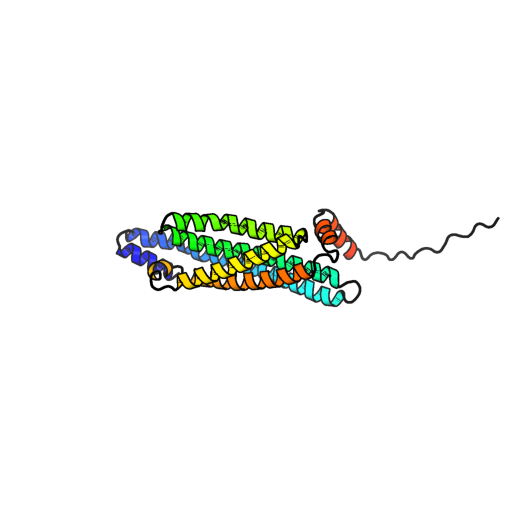CA 1
ATOM 1618 C C . HIS A 1 201 ? 16.316 1.189 -13.978 1.00 79.44 201 HIS A C 1
ATOM 1620 O O . HIS A 1 201 ? 17.276 1.300 -14.736 1.00 79.44 201 HIS A O 1
ATOM 1626 N N . ASN A 1 202 ? 15.303 0.379 -14.253 1.00 72.25 202 ASN A N 1
ATOM 1627 C CA . ASN A 1 202 ? 15.275 -0.555 -15.350 1.00 72.25 202 ASN A CA 1
ATOM 1628 C C . ASN A 1 202 ? 14.455 -0.069 -16.573 1.00 72.25 202 ASN A C 1
ATOM 1630 O O . ASN A 1 202 ? 14.387 -0.760 -17.595 1.00 72.25 202 ASN A O 1
ATOM 1634 N N . PHE A 1 203 ? 13.855 1.125 -16.498 1.00 74.25 203 PHE A N 1
ATOM 1635 C CA . PHE A 1 203 ? 13.110 1.740 -17.604 1.00 74.25 203 PHE A CA 1
ATOM 1636 C C . PHE A 1 203 ? 14.024 2.147 -18.770 1.00 74.25 203 PHE A C 1
ATOM 1638 O O . PHE A 1 203 ? 15.112 2.687 -18.567 1.00 74.25 203 PHE A O 1
ATOM 1645 N N . GLY A 1 204 ? 13.564 1.931 -20.006 1.00 62.09 204 GLY A N 1
ATOM 1646 C CA . GLY A 1 204 ? 14.299 2.258 -21.234 1.00 62.09 204 GLY A CA 1
ATOM 1647 C C . GLY A 1 204 ? 15.190 1.140 -21.791 1.00 62.09 204 GLY A C 1
ATOM 1648 O O . GLY A 1 204 ? 15.784 1.316 -22.847 1.00 62.09 204 GLY A O 1
ATOM 1649 N N . SER A 1 205 ? 15.254 -0.030 -21.145 1.00 58.41 205 SER A N 1
ATOM 1650 C CA . SER A 1 205 ? 16.005 -1.204 -21.638 1.00 58.41 205 SER A CA 1
ATOM 1651 C C . SER A 1 205 ? 15.159 -2.183 -22.483 1.00 58.41 205 SER A C 1
ATOM 1653 O O . SER A 1 205 ? 15.461 -3.377 -22.530 1.00 58.41 205 SER A O 1
ATOM 1655 N N . GLY A 1 206 ? 14.087 -1.705 -23.133 1.00 54.56 206 GLY A N 1
ATOM 1656 C CA . GLY A 1 206 ? 13.272 -2.495 -24.073 1.00 54.56 206 GLY A CA 1
ATOM 1657 C C . GLY A 1 206 ? 12.228 -3.428 -23.440 1.00 54.56 206 GLY A C 1
ATOM 1658 O O . GLY A 1 206 ? 11.862 -4.429 -24.047 1.00 54.56 206 GLY A O 1
ATOM 1659 N N . LEU A 1 207 ? 11.752 -3.148 -22.221 1.00 52.31 207 LEU A N 1
ATOM 1660 C CA . LEU A 1 207 ? 10.765 -3.990 -21.528 1.00 52.31 207 LEU A CA 1
ATOM 1661 C C . LEU A 1 207 ? 9.329 -3.762 -22.051 1.00 52.31 207 LEU A C 1
ATOM 1663 O O . LEU A 1 207 ? 8.538 -4.704 -22.130 1.00 52.31 207 LEU A O 1
ATOM 1667 N N . LYS A 1 208 ? 9.030 -2.537 -22.501 1.00 53.69 208 LYS A N 1
ATOM 1668 C CA . LYS A 1 208 ? 7.756 -2.120 -23.106 1.00 53.69 208 LYS A CA 1
ATOM 1669 C C . LYS A 1 208 ? 7.270 -3.015 -24.257 1.00 53.69 208 LYS A C 1
ATOM 1671 O O . LYS A 1 208 ? 6.081 -3.322 -24.305 1.00 53.69 208 LYS A O 1
ATOM 1676 N N . SER A 1 209 ? 8.147 -3.462 -25.163 1.00 52.34 209 SER A N 1
ATOM 1677 C CA . SER A 1 209 ? 7.749 -4.294 -26.316 1.00 52.34 209 SER A CA 1
ATOM 1678 C C . SER A 1 209 ? 7.272 -5.689 -25.905 1.00 52.34 209 SER A C 1
ATOM 1680 O O . SER A 1 209 ? 6.337 -6.209 -26.504 1.00 52.34 209 SER A O 1
ATOM 1682 N N . HIS A 1 210 ? 7.851 -6.275 -24.854 1.00 52.47 210 HIS A N 1
ATOM 1683 C CA . HIS A 1 210 ? 7.466 -7.601 -24.363 1.00 52.47 210 HIS A CA 1
ATOM 1684 C C . HIS A 1 210 ? 6.252 -7.561 -23.426 1.00 52.47 210 HIS A C 1
ATOM 1686 O O . HIS A 1 210 ? 5.427 -8.469 -23.474 1.00 52.47 210 HIS A O 1
ATOM 1692 N N . ILE A 1 211 ? 6.092 -6.503 -22.619 1.00 57.34 211 ILE A N 1
ATOM 1693 C CA . ILE A 1 211 ? 4.901 -6.333 -21.769 1.00 57.34 211 ILE A CA 1
ATOM 1694 C C . ILE A 1 211 ? 3.654 -6.063 -22.626 1.00 57.34 211 ILE A C 1
ATOM 1696 O O . ILE A 1 211 ? 2.617 -6.669 -22.383 1.00 57.34 211 ILE A O 1
ATOM 1700 N N . LEU A 1 212 ? 3.748 -5.206 -23.653 1.00 55.47 212 LEU A N 1
ATOM 1701 C CA . LEU A 1 212 ? 2.617 -4.898 -24.543 1.00 55.47 212 LEU A CA 1
ATOM 1702 C C . LEU A 1 212 ? 2.274 -6.045 -25.505 1.00 55.47 212 LEU A C 1
ATOM 1704 O O . LEU A 1 212 ? 1.111 -6.194 -25.866 1.00 55.47 212 LEU A O 1
ATOM 1708 N N . ARG A 1 213 ? 3.253 -6.873 -25.896 1.00 47.62 213 ARG A N 1
ATOM 1709 C CA . ARG A 1 213 ?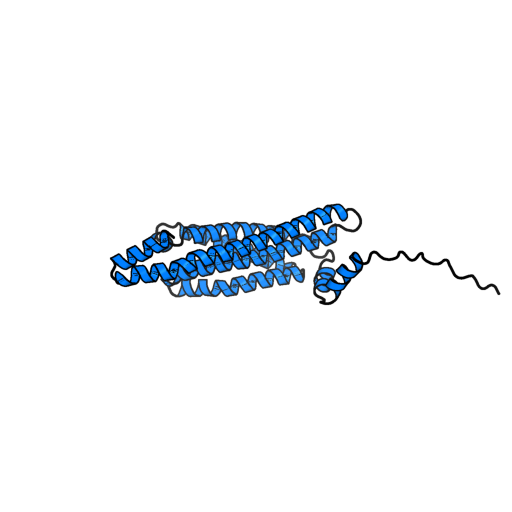 3.022 -8.057 -26.742 1.00 47.62 213 ARG A CA 1
ATOM 1710 C C . ARG A 1 213 ? 2.372 -9.221 -25.979 1.00 47.62 213 ARG A C 1
ATOM 1712 O O . ARG A 1 213 ? 1.599 -9.962 -26.567 1.00 47.62 213 ARG A O 1
ATOM 1719 N N . SER A 1 214 ? 2.608 -9.353 -24.668 1.00 48.38 214 SER A N 1
ATOM 1720 C CA . SER A 1 214 ? 2.054 -10.447 -23.841 1.00 48.38 214 SER A CA 1
ATOM 1721 C C . SER A 1 214 ? 0.544 -10.339 -23.545 1.00 48.38 214 SER A C 1
ATOM 1723 O O . SER A 1 214 ? -0.060 -11.311 -23.085 1.00 48.38 214 SER A O 1
ATOM 1725 N N . ASP A 1 215 ? -0.071 -9.181 -23.812 1.00 48.53 215 ASP A N 1
ATOM 1726 C CA . ASP A 1 215 ? -1.521 -8.963 -23.686 1.00 48.53 215 ASP A CA 1
ATOM 1727 C C . ASP A 1 215 ? -2.303 -9.299 -24.972 1.00 48.53 215 ASP A C 1
ATOM 1729 O O . ASP A 1 215 ? -3.531 -9.217 -24.973 1.00 48.53 215 ASP A O 1
ATOM 1733 N N . ALA A 1 216 ? -1.626 -9.711 -26.055 1.00 40.91 216 ALA A N 1
ATOM 1734 C CA . ALA A 1 216 ? -2.294 -10.300 -27.211 1.00 40.91 216 ALA A CA 1
ATOM 1735 C C . ALA A 1 216 ? -2.825 -11.704 -26.828 1.00 40.91 216 ALA A C 1
ATOM 1737 O O . ALA A 1 216 ? -2.031 -12.549 -26.401 1.00 40.91 216 ALA A O 1
ATOM 1738 N N . PRO A 1 217 ? -4.139 -11.982 -26.948 1.00 43.84 217 PRO A N 1
ATOM 1739 C CA . PRO A 1 217 ? -4.749 -13.233 -26.476 1.00 43.84 217 PRO A CA 1
ATOM 1740 C C . PRO A 1 217 ? -4.210 -14.511 -27.139 1.00 43.84 217 PRO A C 1
ATOM 1742 O O . PRO A 1 217 ? -4.333 -15.589 -26.560 1.00 43.84 217 PRO A O 1
ATOM 174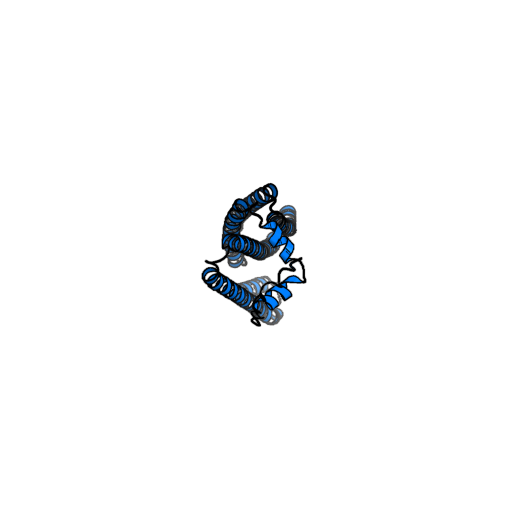5 N N . ASP A 1 218 ? -3.580 -14.398 -28.311 1.00 46.19 218 ASP A N 1
ATOM 1746 C CA . ASP A 1 218 ? -3.283 -15.545 -29.174 1.00 46.19 218 ASP A CA 1
ATOM 1747 C C . ASP A 1 218 ? -1.937 -16.244 -28.866 1.00 46.19 218 ASP A C 1
ATOM 1749 O O . ASP A 1 218 ? -1.768 -17.428 -29.152 1.00 46.19 218 ASP A O 1
ATOM 1753 N N . GLU A 1 219 ? -0.972 -15.579 -28.213 1.00 48.53 219 GLU A N 1
ATOM 1754 C CA . GLU A 1 219 ? 0.415 -16.094 -28.130 1.00 48.53 219 GLU A CA 1
ATOM 1755 C C . GLU A 1 219 ? 0.703 -16.940 -26.867 1.00 48.53 219 GLU A C 1
ATOM 1757 O O . GLU A 1 219 ? 1.661 -17.717 -26.841 1.00 48.53 219 GLU A O 1
ATOM 1762 N N . LYS A 1 220 ? -0.143 -16.881 -25.821 1.00 43.22 220 LYS A N 1
ATOM 1763 C CA . LYS A 1 220 ? 0.003 -17.758 -24.632 1.00 43.22 220 LYS A CA 1
ATOM 1764 C C . LYS A 1 220 ? -0.271 -19.229 -24.956 1.00 43.22 220 LYS A C 1
ATOM 1766 O O . LYS A 1 220 ? 0.291 -20.103 -24.302 1.00 43.22 220 LYS A O 1
ATOM 1771 N N . VAL A 1 221 ? -1.093 -19.493 -25.972 1.00 43.16 221 VAL A N 1
ATOM 1772 C CA . VAL A 1 221 ? -1.331 -20.839 -26.513 1.00 43.16 221 VAL A CA 1
ATOM 1773 C C . VAL A 1 221 ? -0.153 -21.273 -27.395 1.00 43.16 221 VAL A C 1
ATOM 1775 O O . VAL A 1 221 ? 0.269 -22.424 -27.336 1.00 43.16 221 VAL A O 1
ATOM 1778 N N . GLN A 1 222 ? 0.454 -20.344 -28.136 1.00 36.84 222 GLN A N 1
ATOM 1779 C CA . GLN A 1 222 ? 1.552 -20.643 -29.057 1.00 36.84 222 GLN A CA 1
ATOM 1780 C C . GLN A 1 222 ? 2.882 -20.950 -28.348 1.00 36.84 222 GLN A C 1
ATOM 1782 O O . GLN A 1 222 ? 3.515 -21.949 -28.666 1.00 36.84 222 GLN A O 1
ATOM 1787 N N . TYR A 1 223 ? 3.258 -20.198 -27.306 1.00 39.41 223 TYR A N 1
ATOM 1788 C CA . TYR A 1 223 ? 4.486 -20.475 -26.539 1.00 39.41 223 TYR A CA 1
ATOM 1789 C C . TYR A 1 223 ? 4.455 -21.826 -25.802 1.00 39.41 223 TYR A C 1
ATOM 1791 O O . TYR A 1 223 ? 5.495 -22.462 -25.610 1.00 39.41 223 TYR A O 1
ATOM 1799 N N . VAL A 1 224 ? 3.265 -22.264 -25.380 1.00 42.81 224 VAL A N 1
ATOM 1800 C CA . VAL A 1 224 ? 3.049 -23.572 -24.742 1.00 42.81 224 VAL A CA 1
ATOM 1801 C C . VAL A 1 224 ? 3.071 -24.690 -25.791 1.00 42.81 224 VAL A C 1
ATOM 1803 O O . VAL A 1 224 ? 3.650 -25.742 -25.538 1.00 42.81 224 VAL A O 1
ATOM 1806 N N . ASN A 1 225 ? 2.541 -24.454 -26.993 1.00 41.78 225 ASN A N 1
ATOM 1807 C CA . ASN A 1 225 ? 2.602 -25.423 -28.091 1.00 41.78 225 ASN A CA 1
ATOM 1808 C C . ASN A 1 225 ? 4.032 -25.606 -28.638 1.00 41.78 225 ASN A C 1
ATOM 1810 O O . ASN A 1 225 ? 4.452 -26.742 -28.854 1.00 41.78 225 ASN A O 1
ATOM 1814 N N . ASP A 1 226 ? 4.813 -24.529 -28.761 1.00 45.62 226 ASP A N 1
ATOM 1815 C CA . ASP A 1 226 ? 6.189 -24.573 -29.286 1.00 45.62 226 ASP A CA 1
ATOM 1816 C C . ASP A 1 226 ? 7.192 -25.224 -28.315 1.00 45.62 226 ASP A C 1
ATOM 1818 O O . ASP A 1 226 ? 8.242 -25.708 -28.730 1.00 45.62 226 ASP A O 1
ATOM 1822 N N . THR A 1 227 ? 6.884 -25.270 -27.013 1.00 46.94 227 THR A N 1
ATOM 1823 C CA . THR A 1 227 ? 7.750 -25.918 -26.006 1.00 46.94 227 THR A CA 1
ATOM 1824 C C . THR A 1 227 ? 7.361 -27.360 -25.682 1.00 46.94 227 THR A C 1
ATOM 1826 O O . THR A 1 227 ? 8.192 -28.099 -25.153 1.00 46.94 227 THR A O 1
ATOM 1829 N N . ILE A 1 228 ? 6.137 -27.782 -26.017 1.00 50.03 228 ILE A N 1
ATOM 1830 C CA . ILE A 1 228 ? 5.663 -29.167 -25.855 1.00 50.03 228 ILE A CA 1
ATOM 1831 C C . ILE A 1 228 ? 5.853 -29.974 -27.156 1.00 50.03 228 ILE A C 1
ATOM 1833 O O . ILE A 1 228 ? 5.983 -31.197 -27.113 1.00 50.03 228 ILE A O 1
ATOM 1837 N N . GLY A 1 229 ? 5.965 -29.305 -28.307 1.00 41.44 229 GLY A N 1
ATOM 1838 C CA . GLY A 1 229 ? 6.275 -29.910 -29.602 1.00 41.44 229 GLY A CA 1
ATOM 1839 C C . GLY A 1 229 ? 7.756 -30.244 -29.791 1.00 41.44 229 GLY A C 1
ATOM 1840 O O . GLY A 1 229 ? 8.409 -29.689 -30.669 1.00 41.44 229 GLY A O 1
ATOM 1841 N N . LEU A 1 230 ? 8.299 -31.177 -29.006 1.00 49.75 230 LEU A N 1
ATOM 1842 C CA . LEU A 1 230 ? 9.548 -31.850 -29.367 1.00 49.75 230 LEU A CA 1
ATOM 1843 C C . LEU A 1 230 ? 9.244 -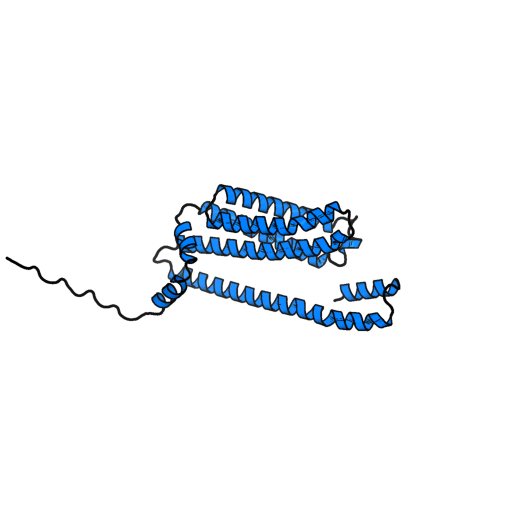32.892 -30.455 1.00 49.75 230 LEU A C 1
ATOM 1845 O O . LEU A 1 230 ? 9.183 -34.078 -30.160 1.00 49.75 230 LEU A O 1
ATOM 1849 N N . ASN A 1 231 ? 9.019 -32.455 -31.695 1.00 45.69 231 ASN A N 1
ATOM 1850 C CA . ASN A 1 231 ? 9.092 -33.344 -32.850 1.00 45.69 231 ASN A CA 1
ATOM 1851 C C . ASN A 1 231 ? 9.795 -32.660 -34.027 1.00 45.69 231 ASN A C 1
ATOM 1853 O O . ASN A 1 231 ? 9.371 -31.625 -34.531 1.00 45.69 231 ASN A O 1
ATOM 1857 N N . ASP A 1 232 ? 10.869 -33.332 -34.428 1.00 44.66 232 ASP A N 1
ATOM 1858 C CA . ASP A 1 232 ? 11.586 -33.262 -35.692 1.00 44.66 232 ASP A CA 1
ATOM 1859 C C . ASP A 1 232 ? 12.401 -32.004 -36.002 1.00 44.66 232 ASP A C 1
ATOM 1861 O O . ASP A 1 232 ? 12.040 -31.101 -36.756 1.00 44.66 232 ASP A O 1
ATOM 1865 N N . ILE A 1 233 ? 13.650 -32.094 -35.539 1.00 48.22 233 ILE A N 1
ATOM 1866 C CA . ILE A 1 233 ? 14.823 -31.741 -36.336 1.00 48.22 233 ILE A CA 1
ATOM 1867 C C . ILE A 1 233 ? 14.641 -32.353 -37.736 1.00 48.22 233 ILE A C 1
ATOM 1869 O O . ILE A 1 233 ? 14.934 -33.530 -37.949 1.00 48.22 233 ILE A O 1
ATOM 1873 N N . LYS A 1 234 ? 14.187 -31.567 -38.715 1.00 37.94 234 LYS A N 1
ATOM 1874 C CA . LYS A 1 234 ? 14.394 -31.921 -40.120 1.00 37.94 234 LYS A CA 1
ATOM 1875 C C . LYS A 1 234 ? 15.737 -31.326 -40.553 1.00 37.94 234 LYS A C 1
ATOM 1877 O O . LYS A 1 234 ? 15.882 -30.104 -40.505 1.00 37.94 234 LYS A O 1
ATOM 1882 N N . PRO A 1 235 ? 16.733 -32.143 -40.938 1.00 39.59 235 PRO A N 1
ATOM 1883 C CA . PRO A 1 235 ? 18.015 -31.633 -41.395 1.00 39.59 235 PRO A CA 1
ATOM 1884 C C . PRO A 1 235 ? 17.810 -30.770 -42.640 1.00 39.59 235 PRO A C 1
ATOM 1886 O O . PRO A 1 235 ? 17.136 -31.172 -43.591 1.00 39.59 235 PRO A O 1
ATOM 1889 N N . THR A 1 236 ? 18.398 -29.576 -42.610 1.00 42.88 236 THR A N 1
ATOM 1890 C CA . THR A 1 236 ? 18.546 -28.666 -43.743 1.00 42.88 236 THR A CA 1
ATOM 1891 C C . THR A 1 236 ? 19.110 -29.449 -44.926 1.00 42.88 236 THR A C 1
ATOM 1893 O O . THR A 1 236 ? 20.277 -29.840 -44.925 1.00 42.88 236 THR A O 1
ATOM 1896 N N . ALA A 1 237 ? 18.262 -29.737 -45.913 1.00 41.75 237 ALA A N 1
ATOM 1897 C CA . ALA A 1 237 ? 18.687 -30.377 -47.145 1.00 41.75 237 ALA A CA 1
ATOM 1898 C C . ALA A 1 237 ? 19.667 -29.450 -47.887 1.00 41.75 237 ALA A C 1
ATOM 1900 O O . ALA A 1 237 ? 19.446 -28.247 -48.009 1.00 41.75 237 ALA A O 1
ATOM 1901 N N . LEU A 1 238 ? 20.769 -30.059 -48.317 1.00 47.66 238 LEU A N 1
ATOM 1902 C CA . LEU A 1 238 ? 21.932 -29.506 -49.014 1.00 47.66 238 LEU A CA 1
ATOM 1903 C C . LEU A 1 238 ? 21.587 -28.703 -50.293 1.00 47.66 238 LEU A C 1
ATOM 1905 O O . LEU A 1 238 ? 20.500 -28.860 -50.852 1.00 47.66 238 LEU A O 1
ATOM 1909 N N . PRO A 1 239 ? 22.513 -27.844 -50.775 1.00 49.44 239 PRO A N 1
ATOM 1910 C CA . PRO A 1 239 ? 22.236 -26.837 -51.796 1.00 49.44 239 PRO A CA 1
ATOM 1911 C C . PRO A 1 239 ? 21.942 -27.460 -53.165 1.00 49.44 239 PRO A C 1
ATOM 1913 O O . PRO A 1 239 ? 22.667 -28.328 -53.653 1.00 49.44 239 PRO A O 1
ATOM 1916 N N . THR A 1 240 ? 20.892 -26.966 -53.821 1.00 51.62 240 THR A N 1
ATOM 1917 C CA . THR A 1 240 ? 20.563 -27.340 -55.200 1.00 51.62 240 THR A CA 1
ATOM 1918 C C . THR A 1 240 ? 21.510 -26.623 -56.167 1.00 51.62 240 THR A C 1
ATOM 1920 O O . THR A 1 240 ? 21.357 -25.441 -56.443 1.00 51.62 240 THR A O 1
ATOM 1923 N N . ARG A 1 241 ? 22.526 -27.377 -56.602 1.00 57.50 241 ARG A N 1
ATOM 1924 C CA . ARG A 1 241 ? 23.153 -27.443 -57.937 1.00 57.50 241 ARG A CA 1
ATOM 1925 C C . ARG A 1 241 ? 23.231 -26.142 -58.766 1.00 57.50 241 ARG A C 1
ATOM 1927 O O . ARG A 1 241 ? 22.234 -25.692 -59.320 1.00 57.50 241 ARG A O 1
ATOM 1934 N N . MET A 1 242 ? 24.462 -25.650 -58.962 1.00 57.50 242 MET A N 1
ATOM 1935 C CA . MET A 1 242 ? 24.827 -24.683 -60.010 1.00 57.50 242 MET A CA 1
ATOM 1936 C C . MET A 1 242 ? 24.359 -25.169 -61.390 1.00 57.50 242 MET A C 1
ATOM 1938 O O . MET A 1 242 ? 24.690 -26.284 -61.799 1.00 57.50 242 MET A O 1
ATOM 1942 N N . THR A 1 243 ? 23.635 -24.324 -62.118 1.00 67.12 243 THR A N 1
ATOM 1943 C CA . THR A 1 243 ? 23.515 -24.415 -63.575 1.00 67.12 243 THR A CA 1
ATOM 1944 C C . THR A 1 243 ? 24.759 -23.784 -64.197 1.00 67.12 243 THR A C 1
ATOM 1946 O O . THR A 1 243 ? 25.067 -22.627 -63.920 1.00 67.12 243 THR A O 1
ATOM 1949 N N . ILE A 1 244 ? 25.482 -24.580 -64.979 1.00 61.03 244 ILE A N 1
ATOM 1950 C CA . ILE A 1 244 ? 26.557 -24.155 -65.879 1.00 61.03 244 ILE A CA 1
ATOM 1951 C C . ILE A 1 244 ? 25.896 -23.892 -67.240 1.00 61.03 244 ILE A C 1
ATOM 1953 O O . ILE A 1 244 ? 25.127 -24.749 -67.683 1.00 61.03 244 ILE A O 1
ATOM 1957 N N . ASP A 1 245 ? 26.180 -22.737 -67.845 1.00 49.75 245 ASP A N 1
ATOM 1958 C CA . ASP A 1 245 ? 26.192 -22.577 -69.309 1.00 49.75 245 ASP A CA 1
ATOM 1959 C C . ASP A 1 245 ? 27.516 -23.132 -69.854 1.00 49.75 245 ASP A C 1
ATOM 1961 O O . ASP A 1 245 ? 28.572 -22.800 -69.258 1.00 49.75 245 ASP A O 1
#

Secondary structure (DSSP, 8-state):
-HHHHHHHHHHHHTTSS-HHHHHHHHHHHHHHHHHHHHHHHHHHHHHHHHHHHHHHHHHHHHHHGGGS-HHHHHHHHHHHHHHHHHHHHHHHHHHHHHHHHHHHTTS-HHHHHHHHHHHHHHHHHHHHHHHHHHTT-HHHHHHHHHHHHHHHHHHHHHHHHHH-TTTHHHHTTTHHHHHHHHHHHHHHHHHHHHHHHHHHHTTTSSHHHHHHHTTSTTHHHHHHHHHH--------PPP--PPP-

Foldseek 3Di:
DVLVVVVLVVCVVVVVDPPVCSVVVCVVVVVVVVVVCVVVVVVVVVVVVVVVVVVVVVVVCVVVVPPDDPPLVVLVVLLVVLLVLLVVLLVLVLVLLVLVLVLCPPDDPVVNVVSVVVNVVSVVLSVLCNVCLLVLPLVSLVVSLVVLVVVLVVLVVVLVVCVDPVCVVSCVSPSVVSNVSSVVSNVSSVVSSVSSVVSNVVRPPPNNVVSVVVPPPPCVVVVVVVVVPPDDPDDDDDDPDDDDD

pLDDT: mean 71.33, std 15.23, range [36.84, 94.62]

InterPro domains:
  IPR040410 UPF0658 Golgi apparatus membrane protein [PTHR34391] (21-245)

Nearest PDB structures (foldseek):
  4ilo-assembly1_A  TM=1.763E-01  e=3.987E+00  Chlamydia trachomatis L2/434/Bu
  6ixf-assembly1_A  TM=2.227E-01  e=8.999E+00  Homo sapiens

Solvent-accessible surface area (backbone atoms only — not comparable to full-atom values): 14124 Å² total; per-residue (Å²): 109,68,65,59,56,50,49,54,48,54,40,42,74,72,65,80,40,59,82,78,52,55,62,55,51,51,64,64,47,52,58,56,70,50,50,52,57,52,54,51,48,50,52,48,52,52,50,48,48,51,52,48,53,50,48,51,52,49,57,55,46,61,69,69,37,84,79,80,67,55,64,66,56,52,56,51,50,49,49,52,52,39,55,51,42,49,54,50,47,51,52,35,49,50,52,40,50,52,61,50,45,69,65,36,68,84,54,62,72,65,63,38,51,54,52,60,53,45,55,64,49,52,54,52,52,48,51,48,43,52,49,21,61,63,68,57,36,64,69,52,44,53,52,41,48,51,52,50,53,51,49,49,53,51,50,53,54,52,56,55,58,61,72,35,82,96,48,37,89,80,36,67,88,49,43,73,60,52,49,52,36,49,54,53,39,49,54,46,51,52,54,40,50,55,38,48,52,56,50,59,77,55,53,90,77,66,59,57,65,58,60,65,56,68,70,46,85,70,52,71,60,47,60,54,49,67,71,68,56,86,72,75,91,71,79,83,76,77,86,86,72,87,84,79,133